Protein AF-A0A389MT32-F1 (afdb_monomer_lite)

Secondary structure (DSSP, 8-state):
---GGGS----S---EEEETTS-B--EEE-EEEEEEEEEEPTT-S---EEEEEEE-TTSPSEEEEEEEEE--TTS--EEEEE-TTS-EEEEEETT-EEEETTEEEEEE--SSPP-TT-EEEEEEEEEEPP-TT-EEEEEEESSTT-SS-SEEEE-STTT-SEEE-GGG-EEEE-B-HHHHHHS-SEEEEEEEEEEETTEEEEEEEEEEEEEPPP-----

Sequence (219 aa):
MTNILALPCNAEPADIVTFTNADWRDTFVFLVAGQAAGYPASGNTGNGTLVVSEVAAQAALGTHTIEIVETPAGAPARYVVRTPNEVPSAIGVTGATIAAGGLTLSLAQGATAFVVGDTFAIAVMPVPLDVTGIRFDLMLRRSAAAATVSLFASSAPGIDTIVNGGATGAAAMAVMRDAMEDLASGSYAYDLVASADGATFVPYFGTVEHRRGITTVVT

Structure (mmCIF, N/CA/C/O backbone):
data_AF-A0A389MT32-F1
#
_entry.id   AF-A0A389MT32-F1
#
loop_
_atom_site.group_PDB
_atom_site.id
_atom_site.type_symbol
_atom_site.label_atom_id
_atom_site.label_alt_id
_atom_site.label_comp_id
_atom_site.label_asym_id
_atom_site.label_entity_id
_atom_site.label_seq_id
_atom_site.pdbx_PDB_ins_code
_atom_site.Cartn_x
_atom_site.Cartn_y
_atom_site.Cartn_z
_atom_site.occupancy
_atom_site.B_iso_or_equiv
_atom_site.auth_seq_id
_atom_site.auth_comp_id
_atom_site.auth_asym_id
_atom_site.auth_atom_id
_atom_site.pdbx_PDB_model_num
ATOM 1 N N . MET A 1 1 ? -1.780 -17.783 -3.943 1.00 53.03 1 MET A N 1
ATOM 2 C CA . MET A 1 1 ? -1.552 -16.806 -5.024 1.00 53.03 1 MET A CA 1
ATOM 3 C C . MET A 1 1 ? -2.045 -15.477 -4.516 1.00 53.03 1 MET A C 1
ATOM 5 O O . MET A 1 1 ? -3.182 -15.414 -4.057 1.00 53.03 1 MET A O 1
ATOM 9 N N . THR A 1 2 ? -1.174 -14.477 -4.503 1.00 69.19 2 THR A N 1
ATOM 10 C CA . THR A 1 2 ? -1.544 -13.129 -4.084 1.00 69.19 2 THR A CA 1
ATOM 11 C C . THR A 1 2 ? -2.326 -12.462 -5.193 1.00 69.19 2 THR A C 1
ATOM 13 O O . THR A 1 2 ? -1.901 -12.466 -6.341 1.00 69.19 2 THR A O 1
ATOM 16 N N . ASN A 1 3 ? -3.466 -11.888 -4.828 1.00 83.12 3 ASN A N 1
ATOM 17 C CA . ASN A 1 3 ? -4.277 -11.092 -5.730 1.00 83.12 3 ASN A CA 1
ATOM 18 C C . ASN A 1 3 ? -3.573 -9.752 -5.992 1.00 83.12 3 ASN A C 1
ATOM 20 O O . ASN A 1 3 ? -3.317 -9.007 -5.046 1.00 83.12 3 ASN A O 1
ATOM 24 N N . ILE A 1 4 ? -3.303 -9.423 -7.257 1.00 88.69 4 ILE A N 1
ATOM 25 C CA . ILE A 1 4 ? -2.717 -8.130 -7.661 1.00 88.69 4 ILE A CA 1
ATOM 26 C C . ILE A 1 4 ? -3.483 -6.915 -7.113 1.00 88.69 4 ILE A C 1
ATOM 28 O O . ILE A 1 4 ? -2.888 -5.872 -6.862 1.00 88.69 4 ILE A O 1
ATOM 32 N N . LEU A 1 5 ? -4.785 -7.057 -6.848 1.00 86.19 5 LEU A N 1
ATOM 33 C CA . LEU A 1 5 ? -5.626 -6.011 -6.257 1.00 86.19 5 LEU A CA 1
ATOM 34 C C . LEU A 1 5 ? -5.288 -5.699 -4.789 1.00 86.19 5 LEU A C 1
ATOM 36 O O . LEU A 1 5 ? -5.797 -4.722 -4.244 1.00 86.19 5 LEU A O 1
ATOM 40 N N . ALA A 1 6 ? -4.458 -6.518 -4.139 1.00 88.38 6 ALA A N 1
ATOM 41 C CA . ALA A 1 6 ? -3.949 -6.254 -2.798 1.00 88.38 6 ALA A CA 1
ATOM 42 C C . ALA A 1 6 ? -2.727 -5.321 -2.796 1.00 88.38 6 ALA A C 1
ATOM 44 O O . ALA A 1 6 ? -2.339 -4.857 -1.725 1.00 88.38 6 ALA A O 1
ATOM 45 N N . LEU A 1 7 ? -2.119 -5.034 -3.957 1.00 90.00 7 LEU A N 1
ATOM 46 C CA . LEU A 1 7 ? -1.001 -4.095 -4.027 1.00 90.00 7 LEU A CA 1
ATOM 47 C C . LEU A 1 7 ? -1.448 -2.712 -3.528 1.00 90.00 7 LEU A C 1
ATOM 49 O O . LEU A 1 7 ? -2.475 -2.201 -3.989 1.00 90.00 7 LEU A O 1
ATOM 53 N N . PRO A 1 8 ? -0.694 -2.084 -2.609 1.00 85.38 8 PRO A N 1
ATOM 54 C CA . PRO A 1 8 ? -0.990 -0.724 -2.199 1.00 85.38 8 PRO A CA 1
ATOM 55 C C . PRO A 1 8 ? -0.825 0.219 -3.394 1.00 85.38 8 PRO A C 1
ATOM 57 O O . PRO A 1 8 ? 0.131 0.122 -4.166 1.00 85.38 8 PRO A O 1
ATOM 60 N N . CYS A 1 9 ? -1.770 1.144 -3.541 1.00 75.88 9 CYS A N 1
ATOM 61 C CA . CYS A 1 9 ? -1.615 2.271 -4.448 1.00 75.88 9 CYS A CA 1
ATOM 62 C C . CYS A 1 9 ? -0.803 3.345 -3.735 1.00 75.88 9 CYS A C 1
ATOM 64 O O . CYS A 1 9 ? -1.302 3.952 -2.786 1.00 75.88 9 CYS A O 1
ATOM 66 N N . ASN A 1 10 ? 0.427 3.593 -4.180 1.00 75.56 10 ASN A N 1
ATOM 67 C CA . ASN A 1 10 ? 1.148 4.768 -3.718 1.00 75.56 10 ASN A CA 1
ATOM 68 C C . ASN A 1 10 ? 0.621 5.976 -4.486 1.00 75.56 10 ASN A C 1
ATOM 70 O O . ASN A 1 10 ? 0.804 6.089 -5.693 1.00 75.56 10 ASN A O 1
ATOM 74 N N . ALA A 1 11 ? -0.081 6.861 -3.782 1.00 69.50 11 ALA A N 1
ATOM 75 C CA . ALA A 1 11 ? -0.587 8.103 -4.360 1.00 69.50 11 ALA A CA 1
ATOM 76 C C . ALA A 1 11 ? 0.519 9.160 -4.541 1.00 69.50 11 ALA A C 1
ATOM 78 O O . ALA A 1 11 ? 0.326 10.129 -5.274 1.00 69.50 11 ALA A O 1
ATOM 79 N N . GLU A 1 12 ? 1.663 8.977 -3.876 1.00 85.00 12 GLU A N 1
ATOM 80 C CA . GLU A 1 12 ? 2.794 9.899 -3.909 1.00 85.00 12 GLU A CA 1
ATOM 81 C C . GLU A 1 12 ? 3.927 9.363 -4.797 1.00 85.00 12 GLU A C 1
ATOM 83 O O . GLU A 1 12 ? 4.205 8.158 -4.774 1.00 85.00 12 GLU A O 1
ATOM 88 N N . PRO A 1 13 ? 4.594 10.240 -5.571 1.00 89.38 13 PRO A N 1
ATOM 89 C CA . PRO A 1 13 ? 5.738 9.847 -6.377 1.00 89.38 13 PRO A CA 1
ATOM 90 C C . PRO A 1 13 ? 6.923 9.457 -5.486 1.00 89.38 13 PRO A C 1
ATOM 92 O O . PRO A 1 13 ? 7.208 10.114 -4.485 1.00 89.38 13 PRO A O 1
ATOM 95 N N . ALA A 1 14 ? 7.650 8.416 -5.884 1.00 92.06 14 ALA A N 1
ATOM 96 C CA . ALA A 1 14 ? 8.879 7.995 -5.222 1.00 92.06 14 ALA A CA 1
ATOM 97 C C . ALA A 1 14 ? 10.083 8.355 -6.098 1.00 92.06 14 ALA A C 1
ATOM 99 O O . ALA A 1 14 ? 10.417 7.628 -7.030 1.00 92.06 14 ALA A O 1
ATOM 100 N N . ASP A 1 15 ? 10.733 9.483 -5.824 1.00 95.50 15 ASP A N 1
ATOM 101 C CA . ASP A 1 15 ? 11.895 9.915 -6.602 1.00 95.50 15 ASP A CA 1
ATOM 102 C C . ASP A 1 15 ? 13.170 9.165 -6.187 1.00 95.50 15 ASP A C 1
ATOM 104 O O . ASP A 1 15 ? 13.432 8.938 -5.005 1.00 95.50 15 ASP A O 1
ATOM 108 N N . ILE A 1 16 ? 13.980 8.784 -7.176 1.00 96.31 16 ILE A N 1
ATOM 109 C CA . ILE A 1 16 ? 15.158 7.923 -7.017 1.00 96.31 16 ILE A CA 1
ATOM 110 C C . ILE A 1 16 ? 16.380 8.620 -7.620 1.00 96.31 16 ILE A C 1
ATOM 112 O O . ILE A 1 16 ? 16.283 9.319 -8.628 1.00 96.31 16 ILE A O 1
ATOM 116 N N . VAL A 1 17 ? 17.560 8.405 -7.035 1.00 97.00 17 VAL A N 1
ATOM 117 C CA . VAL A 1 17 ? 18.838 8.860 -7.598 1.00 97.00 17 VAL A CA 1
ATOM 118 C C . VAL A 1 17 ? 19.701 7.651 -7.923 1.00 97.00 17 VAL A C 1
ATOM 120 O O . VAL A 1 17 ? 19.964 6.824 -7.057 1.00 97.00 17 VAL A O 1
ATOM 123 N N . THR A 1 18 ? 20.191 7.577 -9.158 1.00 96.88 18 THR A N 1
ATOM 124 C CA . THR A 1 18 ? 21.102 6.516 -9.611 1.00 96.88 18 THR A CA 1
ATOM 125 C C . THR A 1 18 ? 22.370 7.110 -10.218 1.00 96.88 18 THR A C 1
ATOM 127 O O . THR A 1 18 ? 22.449 8.319 -10.456 1.00 96.88 18 THR A O 1
ATOM 130 N N . PHE A 1 19 ? 23.383 6.276 -10.465 1.00 96.50 19 PHE A N 1
ATOM 131 C CA . PHE A 1 19 ? 24.689 6.729 -10.947 1.00 96.50 19 PHE A CA 1
ATOM 132 C C . PHE A 1 19 ? 25.219 5.862 -12.088 1.00 96.50 19 PHE A C 1
ATOM 134 O O . PHE A 1 19 ? 25.020 4.652 -12.083 1.00 96.50 19 PHE A O 1
ATOM 141 N N . THR A 1 20 ? 25.944 6.470 -13.030 1.00 95.75 20 THR A N 1
ATOM 142 C CA . THR A 1 20 ? 26.533 5.768 -14.192 1.00 95.75 20 THR A CA 1
ATOM 143 C C . THR A 1 20 ? 27.616 4.753 -13.811 1.00 95.75 20 THR A C 1
ATOM 145 O O . THR A 1 20 ? 28.000 3.929 -14.627 1.00 95.75 20 THR A O 1
ATOM 148 N N . ASN A 1 21 ? 28.189 4.842 -12.606 1.00 93.50 21 ASN A N 1
ATOM 149 C CA . ASN A 1 21 ? 29.340 4.038 -12.175 1.00 93.50 21 ASN A CA 1
ATOM 150 C C . ASN A 1 21 ? 28.987 2.960 -11.135 1.00 93.50 21 ASN A C 1
ATOM 152 O O . ASN A 1 21 ? 29.897 2.374 -10.547 1.00 93.50 21 ASN A O 1
ATOM 156 N N . ALA A 1 22 ? 27.700 2.711 -10.885 1.00 94.56 22 ALA A N 1
ATOM 157 C CA . ALA A 1 22 ? 27.232 1.747 -9.897 1.00 94.56 22 ALA A CA 1
ATOM 158 C C . ALA A 1 22 ? 26.065 0.911 -10.436 1.00 94.56 22 ALA A C 1
ATOM 160 O O . ALA A 1 22 ? 25.317 1.356 -11.304 1.00 94.56 22 ALA A O 1
ATOM 161 N N . ASP A 1 23 ? 25.898 -0.291 -9.884 1.00 96.31 23 ASP A N 1
ATOM 162 C CA . ASP A 1 23 ? 24.665 -1.059 -10.048 1.00 96.31 23 ASP A CA 1
ATOM 163 C C . ASP A 1 23 ? 23.482 -0.280 -9.457 1.00 96.31 23 ASP A C 1
ATOM 165 O O . ASP A 1 23 ? 23.608 0.364 -8.411 1.00 96.31 23 AS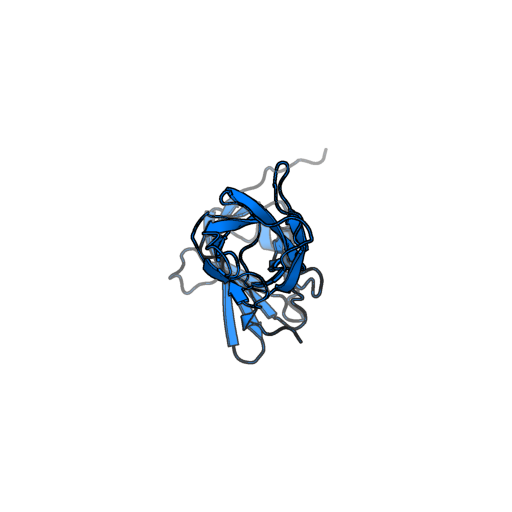P A O 1
ATOM 169 N N . TRP A 1 24 ? 22.303 -0.418 -10.058 1.00 96.88 24 TRP A N 1
ATOM 170 C CA . TRP A 1 24 ? 21.067 0.060 -9.450 1.00 96.88 24 TRP A CA 1
ATOM 171 C C . TRP A 1 24 ? 20.444 -1.044 -8.586 1.00 96.88 24 TRP A C 1
ATOM 173 O O . TRP A 1 24 ? 20.027 -2.085 -9.101 1.00 96.88 24 TRP A O 1
ATOM 183 N N . ARG A 1 25 ? 20.404 -0.813 -7.264 1.00 96.19 25 ARG A N 1
ATOM 184 C CA . ARG A 1 25 ? 19.989 -1.786 -6.231 1.00 96.19 25 ARG A CA 1
ATOM 185 C C . ARG A 1 25 ? 18.830 -1.315 -5.339 1.00 96.19 25 ARG A C 1
ATOM 187 O O . ARG A 1 25 ? 18.608 -1.897 -4.279 1.00 96.19 25 ARG A O 1
ATOM 194 N N . ASP A 1 26 ? 18.110 -0.263 -5.730 1.00 95.56 26 ASP A N 1
ATOM 195 C CA . ASP A 1 26 ? 16.947 0.200 -4.963 1.00 95.56 26 ASP A CA 1
ATOM 196 C C . ASP A 1 26 ? 15.864 -0.877 -4.882 1.00 95.56 26 ASP A C 1
ATOM 198 O O . ASP A 1 26 ? 15.793 -1.783 -5.711 1.00 95.56 26 ASP A O 1
ATOM 202 N N . THR A 1 27 ? 15.016 -0.792 -3.862 1.00 95.75 27 THR A N 1
ATOM 203 C CA . THR A 1 27 ? 13.955 -1.771 -3.622 1.00 95.75 27 THR A CA 1
ATOM 204 C C . THR A 1 27 ? 12.626 -1.074 -3.399 1.00 95.75 27 THR A C 1
ATOM 206 O O . THR A 1 27 ? 12.506 -0.210 -2.534 1.00 95.75 27 THR A O 1
ATOM 209 N N . PHE A 1 28 ? 11.613 -1.503 -4.146 1.00 95.38 28 PHE A N 1
ATOM 210 C CA . PHE A 1 28 ? 10.221 -1.140 -3.913 1.00 95.38 28 PHE A CA 1
ATOM 211 C C . PHE A 1 28 ? 9.606 -2.146 -2.940 1.00 95.38 28 PHE A C 1
ATOM 213 O O . PHE A 1 28 ? 9.690 -3.353 -3.177 1.00 95.38 28 PHE A O 1
ATOM 220 N N . VAL A 1 29 ? 9.016 -1.667 -1.842 1.00 94.62 29 VAL A N 1
ATOM 221 C CA . VAL A 1 29 ? 8.504 -2.519 -0.758 1.00 94.62 29 VAL A CA 1
ATOM 222 C C . VAL A 1 29 ? 6.988 -2.403 -0.659 1.00 94.62 29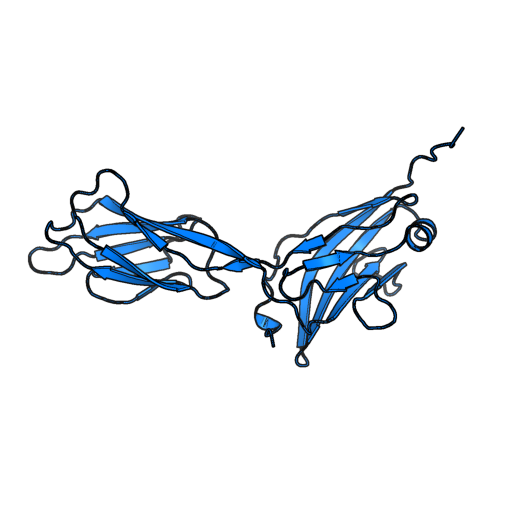 VAL A C 1
ATOM 224 O O . VAL A 1 29 ? 6.447 -1.335 -0.396 1.00 94.62 29 VAL A O 1
ATOM 227 N N . PHE A 1 30 ? 6.300 -3.527 -0.795 1.00 94.31 30 PHE A N 1
ATOM 228 C CA . PHE A 1 30 ? 4.853 -3.639 -0.703 1.00 94.31 30 PHE A CA 1
ATOM 229 C C . PHE A 1 30 ? 4.469 -4.115 0.693 1.00 94.31 30 PHE A C 1
ATOM 231 O O . PHE A 1 30 ? 4.735 -5.256 1.079 1.00 94.31 30 PHE A O 1
ATOM 238 N N . LEU A 1 31 ? 3.838 -3.224 1.451 1.00 93.44 31 LEU A N 1
ATOM 239 C CA . LEU A 1 31 ? 3.377 -3.485 2.808 1.00 93.44 31 LEU A CA 1
ATOM 240 C C . LEU A 1 31 ? 1.853 -3.426 2.854 1.00 93.44 31 LEU A C 1
ATOM 242 O O . LEU A 1 31 ? 1.235 -2.596 2.189 1.00 93.44 31 LEU A O 1
ATOM 246 N N . VAL A 1 32 ? 1.266 -4.288 3.674 1.00 93.88 32 VAL A N 1
ATOM 247 C CA . VAL A 1 32 ? -0.163 -4.292 4.007 1.00 93.88 32 VAL A CA 1
ATOM 248 C C . VAL A 1 32 ? -0.338 -4.331 5.518 1.00 93.88 32 VAL A C 1
ATOM 250 O O . VAL A 1 32 ? 0.616 -4.570 6.264 1.00 93.88 32 VAL A O 1
ATOM 253 N N . ALA A 1 33 ? -1.555 -4.085 5.986 1.00 94.94 33 ALA A N 1
ATOM 254 C CA . ALA A 1 33 ? -1.887 -4.228 7.391 1.00 94.94 33 ALA A CA 1
ATOM 255 C C . ALA A 1 33 ? -1.704 -5.679 7.854 1.00 94.94 33 ALA A C 1
ATOM 257 O O . ALA A 1 33 ? -2.260 -6.616 7.278 1.00 94.94 33 ALA A O 1
ATOM 258 N N . GLY A 1 34 ? -0.904 -5.848 8.903 1.00 93.81 34 GLY A N 1
ATOM 259 C CA . GLY A 1 34 ? -0.720 -7.109 9.600 1.00 93.81 34 GLY A CA 1
ATOM 260 C C . GLY A 1 34 ? -1.719 -7.306 10.731 1.00 93.81 34 GLY A C 1
ATOM 261 O O . GLY A 1 34 ? -2.734 -6.620 10.841 1.00 93.81 34 GLY A O 1
ATOM 262 N N . GLN A 1 35 ? -1.406 -8.250 11.615 1.00 91.62 35 GLN A N 1
ATOM 263 C CA . GLN A 1 35 ? -2.181 -8.433 12.837 1.00 91.62 35 GLN A CA 1
ATOM 264 C C . GLN A 1 35 ? -2.124 -7.182 13.718 1.00 91.62 35 GLN A C 1
ATOM 266 O O . GLN A 1 35 ? -1.120 -6.469 13.760 1.00 91.62 35 GLN A O 1
ATOM 271 N N . ALA A 1 36 ? -3.207 -6.953 14.454 1.00 95.06 36 ALA A N 1
ATOM 272 C CA . ALA A 1 36 ? -3.326 -5.855 15.394 1.00 95.06 36 ALA A CA 1
ATOM 273 C C . ALA A 1 36 ? -3.878 -6.357 16.725 1.00 95.06 36 ALA A C 1
ATOM 275 O O . ALA A 1 36 ? -4.673 -7.297 16.775 1.00 95.06 36 ALA A O 1
ATOM 276 N N . ALA A 1 37 ? -3.465 -5.702 17.803 1.00 90.81 37 ALA A N 1
ATOM 277 C CA . ALA A 1 37 ? -3.967 -5.955 19.143 1.00 90.81 37 ALA A CA 1
ATOM 278 C C . ALA A 1 37 ? -4.406 -4.640 19.789 1.00 90.81 37 ALA A C 1
ATOM 280 O O . ALA A 1 37 ? -3.825 -3.580 19.539 1.00 90.81 37 ALA A O 1
ATOM 281 N N . GLY A 1 38 ? -5.461 -4.731 20.596 1.00 93.00 38 GLY A N 1
ATOM 282 C CA . GLY A 1 38 ? -5.997 -3.619 21.365 1.00 93.00 38 GLY A CA 1
ATOM 283 C C . GLY A 1 38 ? -5.363 -3.533 22.751 1.00 93.00 38 GLY A C 1
ATOM 284 O O . GLY A 1 38 ? -5.206 -4.552 23.422 1.00 93.00 38 GLY A O 1
ATOM 285 N N . TYR A 1 39 ? -5.058 -2.320 23.202 1.00 94.44 39 TYR A N 1
ATOM 286 C CA . TYR A 1 39 ? -4.489 -2.045 24.519 1.00 94.44 39 TYR A CA 1
ATOM 287 C C . TYR A 1 39 ? -5.265 -0.911 25.198 1.00 94.44 39 TYR A C 1
ATOM 289 O O . TYR A 1 39 ? -5.504 0.117 24.561 1.00 94.44 39 TYR A O 1
ATOM 297 N N . PRO A 1 40 ? -5.670 -1.056 26.471 1.00 96.00 40 PRO A N 1
ATOM 298 C CA . PRO A 1 40 ? -6.252 0.053 27.217 1.00 96.00 40 PRO A CA 1
ATOM 299 C C . PRO A 1 40 ? -5.193 1.128 27.478 1.00 96.00 40 PRO A C 1
ATOM 301 O O . PRO A 1 40 ? -4.037 0.814 27.774 1.00 96.00 40 PRO A O 1
ATOM 304 N N . ALA A 1 41 ? -5.589 2.395 27.396 1.00 93.56 41 ALA A N 1
ATOM 305 C CA . ALA A 1 41 ? -4.734 3.493 27.815 1.00 93.56 41 ALA A CA 1
ATOM 306 C C . ALA A 1 41 ? -4.553 3.506 29.342 1.00 93.56 41 ALA A C 1
ATOM 308 O O . ALA A 1 41 ? -5.373 2.991 30.109 1.00 93.56 41 ALA A O 1
ATOM 309 N N . SER A 1 42 ? -3.465 4.127 29.800 1.00 91.88 42 SER A N 1
ATOM 310 C CA . SER A 1 42 ? -3.262 4.378 31.225 1.00 91.88 42 SER A CA 1
ATOM 311 C C . SER A 1 42 ? -4.308 5.362 31.748 1.00 91.88 42 SER A C 1
ATOM 313 O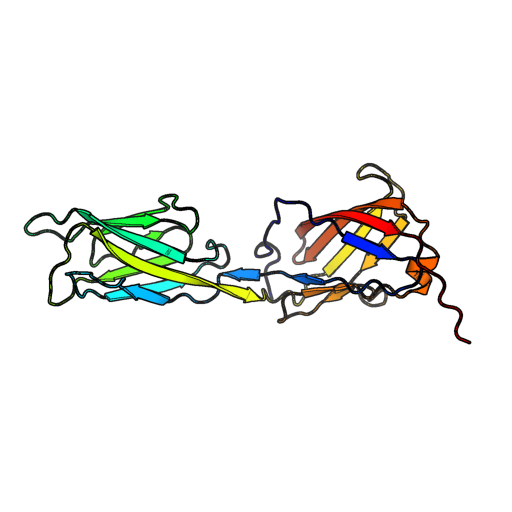 O . SER A 1 42 ? -4.519 6.406 31.137 1.00 91.88 42 SER A O 1
ATOM 315 N N . GLY A 1 43 ? -4.884 5.079 32.916 1.00 92.69 43 GLY A N 1
ATOM 316 C CA . GLY A 1 43 ? -5.813 5.994 33.585 1.00 92.69 43 GLY A CA 1
ATOM 317 C C . GLY A 1 43 ? -7.290 5.760 33.271 1.00 92.69 43 GLY A C 1
ATOM 318 O O . GLY A 1 43 ? -8.120 6.485 33.812 1.00 92.69 43 GLY A O 1
ATOM 319 N N . ASN A 1 44 ? -7.625 4.740 32.474 1.00 97.19 44 ASN A N 1
ATOM 320 C CA . ASN A 1 44 ? -9.016 4.326 32.309 1.00 97.19 44 ASN A CA 1
ATOM 321 C C . ASN A 1 44 ? -9.636 3.922 33.654 1.00 97.19 44 ASN A C 1
ATOM 323 O O . ASN A 1 44 ? -9.008 3.233 34.463 1.00 97.19 44 ASN A O 1
ATOM 327 N N . THR A 1 45 ? -10.895 4.305 33.859 1.00 97.56 45 THR A N 1
ATOM 328 C CA . THR A 1 45 ? -11.704 3.848 34.995 1.00 97.56 45 THR A CA 1
ATOM 329 C C . THR A 1 45 ? -12.287 2.466 34.714 1.00 97.56 45 THR A C 1
ATOM 331 O O . THR A 1 45 ? -12.201 1.570 35.557 1.00 97.56 45 THR A O 1
ATOM 334 N N . GLY A 1 46 ? -12.867 2.271 33.527 1.00 96.19 46 GLY A N 1
ATOM 335 C CA . GLY A 1 46 ? -13.398 0.982 33.110 1.00 96.19 46 GLY A CA 1
ATOM 336 C C . GLY A 1 46 ? -12.295 -0.018 32.774 1.00 96.19 46 GLY A C 1
ATOM 337 O O . GLY A 1 46 ? -11.253 0.324 32.218 1.00 96.19 46 GLY A O 1
ATOM 338 N N . ASN A 1 47 ? -12.545 -1.291 33.074 1.00 94.88 47 ASN A N 1
ATOM 339 C CA . ASN A 1 47 ? -11.593 -2.387 32.860 1.00 94.88 47 ASN A CA 1
ATOM 340 C C . ASN A 1 47 ? -12.084 -3.393 31.811 1.00 94.88 47 ASN A C 1
ATOM 342 O O . ASN A 1 47 ? -11.852 -4.597 31.927 1.00 94.88 47 ASN A O 1
ATOM 346 N N . GLY A 1 48 ? -12.819 -2.906 30.812 1.00 95.88 48 GLY A N 1
ATOM 347 C CA . GLY A 1 48 ? -13.306 -3.758 29.740 1.00 95.88 48 GLY A CA 1
ATOM 348 C C . GLY A 1 48 ? -12.209 -4.245 28.796 1.00 95.88 48 GLY A C 1
ATOM 349 O O . GLY A 1 48 ? -11.043 -3.862 28.887 1.00 95.88 48 GLY A O 1
ATOM 350 N N . THR A 1 49 ? -12.596 -5.140 27.895 1.00 96.00 49 THR A N 1
ATOM 351 C CA . THR A 1 49 ? -11.676 -5.870 27.020 1.00 96.00 49 THR A CA 1
ATOM 352 C C . THR A 1 49 ? -11.958 -5.536 25.568 1.00 96.00 49 THR A C 1
ATOM 354 O O . THR A 1 49 ? -13.081 -5.697 25.090 1.00 96.00 49 THR A O 1
ATOM 357 N N . LEU A 1 50 ? -10.918 -5.096 24.865 1.00 97.56 50 LEU A N 1
ATOM 358 C CA . LEU A 1 50 ? -10.940 -4.869 23.429 1.00 97.56 50 LEU A CA 1
ATOM 359 C C . LEU A 1 50 ? -10.405 -6.106 22.708 1.00 97.56 50 LEU A C 1
ATOM 361 O O . LEU A 1 50 ? -9.314 -6.583 23.014 1.00 97.56 50 LEU A O 1
ATOM 365 N N . VAL A 1 51 ? -11.160 -6.597 21.731 1.00 96.81 51 VAL A N 1
ATOM 366 C CA . VAL A 1 51 ? -10.757 -7.700 20.856 1.00 96.81 51 VAL A CA 1
ATOM 367 C C . VAL A 1 51 ? -10.795 -7.212 19.419 1.00 96.81 51 VAL A C 1
ATOM 369 O O . VAL A 1 51 ? -11.814 -6.687 18.974 1.00 96.81 51 VAL A O 1
ATOM 372 N N . VAL A 1 52 ? -9.697 -7.409 18.694 1.00 97.62 52 VAL A N 1
ATOM 373 C CA . VAL A 1 52 ? -9.629 -7.233 17.241 1.00 97.62 52 VAL A CA 1
ATOM 374 C C . VAL A 1 52 ? -9.689 -8.626 16.632 1.00 97.62 52 VAL A C 1
ATOM 376 O O . VAL A 1 52 ? -8.783 -9.430 16.840 1.00 97.62 52 VAL A O 1
ATOM 379 N N . SER A 1 53 ? -10.787 -8.944 15.954 1.00 95.88 53 SER A N 1
ATOM 380 C CA . SER A 1 53 ? -11.016 -10.273 15.381 1.00 95.88 53 SER A CA 1
ATOM 381 C C . SER A 1 53 ? -10.530 -10.387 13.940 1.00 95.88 53 SER A C 1
ATOM 383 O O . SER A 1 53 ? -10.250 -11.489 13.482 1.00 95.88 53 SER A O 1
ATOM 385 N N . GLU A 1 54 ? -10.439 -9.268 13.220 1.00 96.12 54 GLU A N 1
ATOM 386 C CA . GLU A 1 54 ? -9.965 -9.237 11.837 1.00 96.12 54 GLU A CA 1
ATOM 387 C C . GLU A 1 54 ? -9.302 -7.895 11.519 1.00 96.12 54 GLU A C 1
ATOM 389 O O . GLU A 1 54 ? -9.732 -6.845 12.005 1.00 96.12 54 GLU A O 1
ATOM 394 N N . VAL A 1 55 ? -8.276 -7.940 10.671 1.00 96.62 55 VAL A N 1
ATOM 395 C CA . VAL A 1 55 ? -7.643 -6.766 10.070 1.00 96.62 55 VAL A CA 1
ATOM 396 C C . VAL A 1 55 ? -7.617 -6.989 8.563 1.00 96.62 55 VAL A C 1
ATOM 398 O O . VAL A 1 55 ? -6.968 -7.915 8.079 1.00 96.62 55 VAL A O 1
ATOM 401 N N . ALA A 1 56 ? -8.346 -6.163 7.818 1.00 93.69 56 ALA A N 1
ATOM 402 C CA . ALA A 1 56 ? -8.281 -6.165 6.365 1.00 93.69 56 ALA A CA 1
ATOM 403 C C . ALA A 1 56 ? -6.907 -5.657 5.912 1.00 93.69 56 ALA A C 1
ATOM 405 O O . ALA A 1 56 ? -6.389 -4.702 6.485 1.00 93.69 56 ALA A O 1
ATOM 406 N N . ALA A 1 57 ? -6.355 -6.225 4.836 1.00 90.31 57 ALA A N 1
ATOM 407 C CA . ALA A 1 57 ? -5.033 -5.855 4.314 1.00 90.31 57 ALA A CA 1
ATOM 408 C C . ALA A 1 57 ? -4.873 -4.343 4.038 1.00 90.31 57 ALA A C 1
ATOM 410 O O . ALA A 1 57 ? -3.783 -3.803 4.195 1.00 90.31 57 ALA A O 1
ATOM 411 N N . GLN A 1 58 ? -5.973 -3.658 3.699 1.00 89.56 58 GLN A N 1
ATOM 412 C CA . GLN A 1 58 ? -5.989 -2.223 3.390 1.00 89.56 58 GLN A CA 1
ATOM 413 C C . GLN A 1 58 ? -6.320 -1.332 4.597 1.00 89.56 58 GLN A C 1
ATOM 415 O O . GLN A 1 58 ? -6.581 -0.140 4.424 1.00 89.56 58 GLN A O 1
ATOM 420 N N . ALA A 1 59 ? -6.365 -1.886 5.813 1.00 93.62 59 ALA A N 1
ATOM 421 C CA . ALA A 1 59 ? -6.528 -1.080 7.016 1.00 93.62 59 ALA A CA 1
ATOM 422 C C . ALA A 1 59 ? -5.370 -0.076 7.137 1.00 93.62 59 ALA A C 1
ATOM 424 O O . ALA A 1 59 ? -4.220 -0.382 6.819 1.00 93.62 59 ALA A O 1
ATOM 425 N N . ALA A 1 60 ? -5.670 1.138 7.603 1.00 93.50 60 ALA A N 1
ATOM 426 C CA . ALA A 1 60 ? -4.644 2.160 7.773 1.00 93.50 60 ALA A CA 1
ATOM 427 C C . ALA A 1 60 ? -3.581 1.689 8.781 1.00 93.50 60 ALA A C 1
ATOM 429 O O . ALA A 1 60 ? -3.918 1.226 9.872 1.00 93.50 60 ALA A O 1
ATOM 430 N N . LEU A 1 61 ? -2.306 1.818 8.418 1.00 93.88 61 LEU A N 1
ATOM 431 C CA . LEU A 1 61 ? -1.182 1.477 9.288 1.00 93.88 61 LEU A CA 1
ATOM 432 C C . LEU A 1 61 ? -1.009 2.521 10.394 1.00 93.88 61 LEU A C 1
ATOM 434 O O . LEU A 1 61 ? -1.226 3.710 10.165 1.00 93.88 61 LEU A O 1
ATOM 438 N N . GLY A 1 62 ? -0.558 2.085 11.569 1.00 95.00 62 GLY A N 1
ATOM 439 C CA . GLY A 1 62 ? -0.355 2.943 12.734 1.00 95.00 62 GLY A CA 1
ATOM 440 C C . GLY A 1 62 ? -1.385 2.708 13.838 1.00 95.00 62 GLY A C 1
ATOM 441 O O . GLY A 1 62 ? -2.015 1.651 13.915 1.00 95.00 62 GLY A O 1
ATOM 442 N N . THR A 1 63 ? -1.519 3.684 14.734 1.00 96.31 63 THR A N 1
ATOM 443 C CA . THR A 1 63 ? -2.357 3.560 15.933 1.00 96.31 63 THR A CA 1
ATOM 444 C C . THR A 1 63 ? -3.758 4.092 15.677 1.00 96.31 63 THR A C 1
ATOM 446 O O . THR A 1 63 ? -3.938 5.289 15.508 1.00 96.31 63 THR A O 1
ATOM 449 N N . HIS A 1 64 ? -4.759 3.219 15.700 1.00 97.69 64 HIS A N 1
ATOM 450 C CA . HIS A 1 64 ? -6.163 3.624 15.764 1.00 97.69 64 HIS A CA 1
ATOM 451 C C . HIS A 1 64 ? -6.549 3.857 17.221 1.00 97.69 64 HIS A C 1
ATOM 453 O O . HIS A 1 64 ? -6.059 3.156 18.112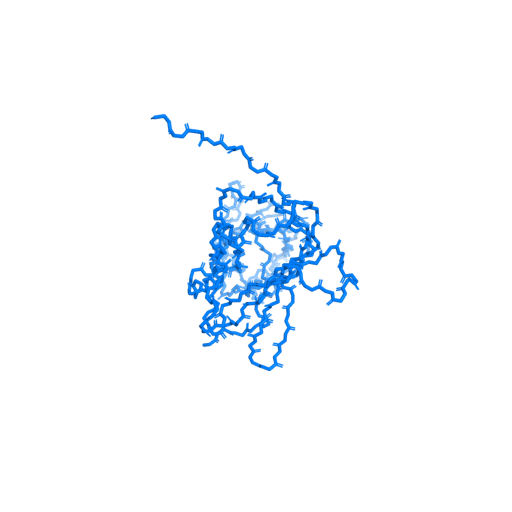 1.00 97.69 64 HIS A O 1
ATOM 459 N N . THR A 1 65 ? -7.443 4.806 17.470 1.00 97.62 65 THR A N 1
ATOM 460 C CA . THR A 1 65 ? -7.913 5.122 18.822 1.00 97.62 65 THR A CA 1
ATOM 461 C C . THR A 1 65 ? -9.388 4.785 18.966 1.00 97.62 65 THR A C 1
ATOM 463 O O . THR A 1 65 ? -10.179 4.909 18.031 1.00 97.62 65 THR A O 1
ATOM 466 N N . ILE A 1 66 ? -9.764 4.311 20.148 1.00 98.12 66 ILE A N 1
ATOM 467 C CA . ILE A 1 66 ? -11.153 4.151 20.561 1.00 98.12 66 ILE A CA 1
ATOM 468 C C . ILE A 1 66 ? -11.355 5.006 21.797 1.00 98.12 66 ILE A C 1
ATOM 470 O O . ILE A 1 66 ? -10.583 4.895 22.743 1.00 98.12 66 ILE A O 1
ATOM 474 N N . GLU A 1 67 ? -12.402 5.816 21.802 1.00 98.25 67 GLU A N 1
ATOM 475 C CA . GLU A 1 67 ? -12.759 6.676 22.927 1.00 98.25 67 GLU A CA 1
ATOM 476 C C . GLU A 1 67 ? -14.211 6.428 23.320 1.00 98.25 67 GLU A C 1
ATOM 478 O O . GLU A 1 67 ? -15.104 6.468 22.468 1.00 98.25 67 GLU A O 1
ATOM 483 N N . ILE A 1 68 ? -14.456 6.182 24.607 1.00 98.62 68 ILE A N 1
ATOM 484 C CA . ILE A 1 68 ? -15.810 6.167 25.158 1.00 98.62 68 ILE A CA 1
ATOM 485 C C . ILE A 1 68 ? -16.339 7.601 25.177 1.00 98.62 68 ILE A C 1
ATOM 487 O O . ILE A 1 68 ? -15.808 8.456 25.882 1.00 98.62 68 ILE A O 1
ATOM 491 N N . VAL A 1 69 ? -17.417 7.853 24.436 1.00 98.38 69 VAL A N 1
ATOM 492 C CA . VAL A 1 69 ? -18.002 9.196 24.286 1.00 98.38 69 VAL A CA 1
ATOM 493 C C . VAL A 1 69 ? -19.328 9.357 25.024 1.00 98.38 69 VAL A C 1
ATOM 495 O O . VAL A 1 69 ? -19.695 10.471 25.383 1.00 98.38 69 VAL A O 1
ATOM 498 N N . GLU A 1 70 ? -20.046 8.261 25.287 1.00 97.94 70 GLU A N 1
ATOM 499 C CA . GLU A 1 70 ? -21.324 8.286 26.007 1.00 97.94 70 GLU A CA 1
ATOM 500 C C . GLU A 1 70 ? -21.483 7.045 26.896 1.00 97.94 70 GLU A C 1
ATOM 502 O O . GLU A 1 70 ? -21.209 5.923 26.470 1.00 97.94 70 GLU A O 1
ATOM 507 N N . THR A 1 71 ? -22.002 7.226 28.113 1.00 97.25 71 THR A N 1
ATOM 508 C CA . THR A 1 71 ? -22.300 6.135 29.062 1.00 97.25 71 THR A CA 1
ATOM 509 C C . THR A 1 71 ? -23.710 6.296 29.648 1.00 97.25 71 THR A C 1
ATOM 511 O O . THR A 1 71 ? -23.861 6.776 30.776 1.00 97.25 71 THR A O 1
ATOM 514 N N . PRO A 1 72 ? -24.774 5.967 28.892 1.00 93.25 72 PRO A N 1
ATOM 515 C CA . PRO A 1 72 ? -26.143 6.156 29.361 1.00 93.25 72 PRO A CA 1
ATOM 516 C C . PRO A 1 72 ? -26.491 5.185 30.497 1.00 93.25 72 PRO A C 1
ATOM 518 O O . PRO A 1 72 ? -26.086 4.022 30.491 1.00 93.25 72 PRO A O 1
ATOM 521 N N . ALA A 1 73 ? -27.290 5.637 31.465 1.00 92.00 73 ALA A N 1
ATOM 522 C CA . ALA A 1 73 ? -27.724 4.787 32.570 1.00 92.00 73 ALA A CA 1
ATOM 523 C C . ALA A 1 73 ? -28.561 3.598 32.062 1.00 92.00 73 ALA A C 1
ATOM 525 O O . ALA A 1 73 ? -29.571 3.783 31.386 1.00 92.00 73 ALA A O 1
ATOM 526 N N . GLY A 1 74 ? -28.147 2.377 32.410 1.00 90.56 74 GLY A N 1
ATOM 527 C CA . GLY A 1 74 ? -28.857 1.147 32.041 1.00 90.56 74 GLY A CA 1
ATOM 528 C C . GLY A 1 74 ? -28.686 0.702 30.584 1.00 90.56 74 GLY A C 1
ATOM 529 O O . GLY A 1 74 ? -29.385 -0.217 30.164 1.00 90.56 74 GLY A O 1
ATOM 530 N N . ALA A 1 75 ? -27.775 1.313 29.820 1.00 93.94 75 ALA A N 1
ATOM 531 C CA . ALA A 1 75 ? -27.480 0.929 28.440 1.00 93.94 75 ALA A CA 1
ATOM 532 C C . ALA A 1 75 ? -25.968 0.720 28.218 1.00 93.94 75 ALA A C 1
ATOM 534 O O . ALA A 1 75 ? -25.160 1.224 29.001 1.00 93.94 75 ALA A O 1
ATOM 535 N N . PRO A 1 76 ? -25.566 -0.003 27.154 1.00 96.50 76 PRO A N 1
ATOM 536 C CA . PRO A 1 76 ? -24.161 -0.118 26.775 1.00 96.50 76 PRO A CA 1
ATOM 537 C C . PRO A 1 76 ? -23.520 1.247 26.494 1.00 96.50 76 PRO A C 1
ATOM 539 O O . PRO A 1 76 ? -24.155 2.142 25.928 1.00 96.50 76 PRO A O 1
ATOM 542 N N . ALA A 1 77 ? -22.244 1.390 26.853 1.00 97.75 77 ALA A N 1
ATOM 543 C CA . ALA A 1 77 ? -21.461 2.578 26.535 1.00 97.75 77 ALA A CA 1
ATOM 544 C C . ALA A 1 77 ? -21.259 2.695 25.017 1.00 97.75 77 ALA A C 1
ATOM 546 O O . ALA A 1 77 ? -21.137 1.687 24.316 1.00 97.75 77 ALA A O 1
ATOM 547 N N . ARG A 1 78 ? -21.202 3.923 24.504 1.00 98.19 78 ARG A N 1
ATOM 548 C CA . ARG A 1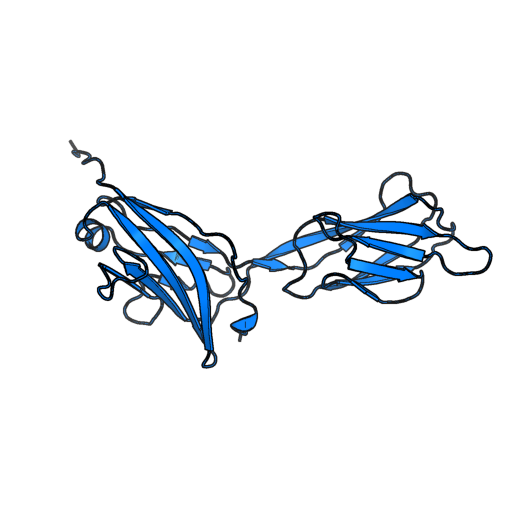 78 ? -20.937 4.210 23.091 1.00 98.19 78 ARG A CA 1
ATOM 549 C C . ARG A 1 78 ? -19.534 4.760 22.936 1.00 98.19 78 ARG A C 1
ATOM 551 O O . ARG A 1 78 ? -19.052 5.509 23.787 1.00 98.19 78 ARG A O 1
ATOM 558 N N . TYR A 1 79 ? -18.904 4.410 21.828 1.00 98.50 79 TYR A N 1
ATOM 559 C CA . TYR A 1 79 ? -17.531 4.793 21.551 1.00 98.50 79 TYR A CA 1
ATOM 560 C C . TYR A 1 79 ? -17.334 5.194 20.098 1.00 98.50 79 TYR A C 1
ATOM 562 O O . TYR A 1 79 ? -18.066 4.752 19.212 1.00 98.50 79 TYR A O 1
ATOM 570 N N . VAL A 1 80 ? -16.325 6.022 19.854 1.00 98.38 80 VAL A N 1
ATOM 571 C CA . VAL A 1 80 ? -15.870 6.391 18.512 1.00 98.38 80 VAL A CA 1
ATOM 572 C C . VAL A 1 80 ? -14.571 5.656 18.231 1.00 98.38 80 VAL A C 1
ATOM 574 O O . VAL A 1 80 ? -13.699 5.616 19.093 1.00 98.38 80 VAL A O 1
ATOM 577 N N . VAL A 1 81 ? -14.441 5.094 17.030 1.00 98.19 81 VAL A N 1
ATOM 578 C CA . VAL A 1 81 ? -13.168 4.584 16.506 1.00 98.19 81 VAL A CA 1
ATOM 579 C C . VAL A 1 81 ? -12.591 5.630 15.562 1.00 98.19 81 VAL A C 1
ATOM 581 O O . VAL A 1 81 ? -13.309 6.134 14.694 1.00 98.19 81 VAL A O 1
ATOM 584 N N . ARG A 1 82 ? -11.309 5.956 15.705 1.00 98.12 82 ARG A N 1
ATOM 585 C CA . ARG A 1 82 ? -10.584 6.884 14.834 1.00 98.12 82 ARG A CA 1
ATOM 586 C C . ARG A 1 82 ? -9.402 6.190 14.185 1.00 98.12 82 ARG A C 1
ATOM 588 O O . ARG A 1 82 ? -8.741 5.351 14.790 1.00 98.12 82 ARG A O 1
ATOM 595 N N . THR A 1 83 ? -9.156 6.568 12.939 1.00 96.50 83 THR A N 1
ATOM 596 C CA . THR A 1 83 ? -7.961 6.171 12.190 1.00 96.50 83 THR A CA 1
ATOM 597 C C . THR A 1 83 ? -6.703 6.830 12.772 1.00 96.50 83 THR A C 1
ATOM 599 O O . THR A 1 83 ? -6.827 7.788 13.535 1.00 96.50 83 THR A O 1
ATOM 602 N N . PRO A 1 84 ? -5.494 6.406 12.361 1.00 96.19 84 PRO A N 1
ATOM 603 C CA . PRO A 1 84 ? -4.236 7.018 12.802 1.00 96.19 84 PRO A CA 1
ATOM 604 C C . PRO A 1 84 ? -4.087 8.508 12.470 1.00 96.19 84 PRO A C 1
ATOM 606 O O . PRO A 1 84 ? -3.277 9.195 13.080 1.00 96.19 84 PRO A O 1
ATOM 609 N N . ASN A 1 85 ? -4.897 9.024 11.541 1.00 93.88 85 ASN A N 1
ATOM 610 C CA . ASN A 1 85 ? -4.962 10.448 11.204 1.00 93.88 85 ASN A CA 1
ATOM 611 C C . ASN A 1 85 ? -6.075 11.183 11.981 1.00 93.88 85 ASN A C 1
ATOM 613 O O . ASN A 1 85 ? -6.538 12.235 11.546 1.00 93.88 85 ASN A O 1
ATOM 617 N N . GLU A 1 86 ? -6.568 10.599 13.079 1.00 94.00 86 GLU A N 1
ATOM 618 C CA . GLU A 1 86 ? -7.635 11.109 13.960 1.00 94.00 86 GLU A CA 1
ATOM 619 C C . GLU A 1 86 ? -9.023 11.282 13.310 1.00 94.00 86 GLU A C 1
ATOM 621 O O . GLU A 1 86 ? -9.983 11.761 13.930 1.00 94.00 86 GLU A O 1
ATOM 626 N N . VAL A 1 87 ? -9.184 10.813 12.070 1.00 95.50 87 VAL A N 1
ATOM 627 C CA . VAL A 1 87 ? -10.471 10.820 11.364 1.00 95.50 87 VAL A CA 1
ATOM 628 C C . VAL A 1 87 ? -11.377 9.722 11.939 1.00 95.50 87 VAL A C 1
ATOM 630 O O . VAL A 1 87 ? -10.953 8.561 11.945 1.00 95.50 87 VAL A O 1
ATOM 633 N N . PRO A 1 88 ? -12.611 10.035 12.392 1.00 95.56 88 PRO A N 1
ATOM 634 C CA . PRO A 1 88 ? -13.562 9.020 12.837 1.00 95.56 88 PRO A CA 1
ATOM 635 C C . PRO A 1 88 ? -13.890 8.032 11.712 1.00 95.56 88 PRO A C 1
ATOM 637 O O . PRO A 1 88 ? -14.267 8.443 10.616 1.00 95.56 88 PRO A O 1
ATOM 640 N N . SER A 1 89 ? -13.780 6.735 11.992 1.00 95.94 89 SER A N 1
ATOM 641 C CA . SER A 1 89 ? -14.099 5.658 11.049 1.00 95.94 89 SER A CA 1
ATOM 642 C C . SER A 1 89 ? -15.428 4.967 11.355 1.00 95.94 89 SER A C 1
ATOM 644 O O . SER A 1 89 ? -16.084 4.494 10.429 1.00 95.94 89 SER A O 1
ATOM 646 N N . ALA A 1 90 ? -15.844 4.913 12.626 1.00 97.12 90 ALA A N 1
ATOM 647 C CA . ALA A 1 90 ? -17.122 4.336 13.042 1.00 97.12 90 ALA A CA 1
ATOM 648 C C . ALA A 1 90 ? -17.551 4.802 14.444 1.00 97.12 90 ALA A C 1
ATOM 650 O O . ALA A 1 90 ? -16.743 5.293 15.234 1.00 97.12 90 ALA A O 1
ATOM 651 N N . ILE A 1 91 ? -18.826 4.566 14.765 1.00 97.44 91 ILE A N 1
ATOM 652 C CA . ILE A 1 91 ? -19.376 4.637 16.124 1.00 97.44 91 ILE A CA 1
ATOM 653 C C . ILE A 1 91 ? -19.826 3.230 16.515 1.00 97.44 91 ILE A C 1
ATOM 655 O O . ILE A 1 91 ? -20.532 2.573 15.750 1.00 97.44 91 ILE A O 1
ATOM 659 N N . GLY A 1 92 ? -19.425 2.775 17.698 1.00 97.44 92 GLY A N 1
ATOM 660 C CA . GLY A 1 92 ? -19.788 1.475 18.247 1.00 97.44 92 GLY A CA 1
ATOM 661 C C . GLY A 1 92 ? -20.513 1.565 19.582 1.00 97.44 92 GLY A C 1
ATOM 662 O O . GLY A 1 92 ? -20.630 2.631 20.190 1.00 97.44 92 GLY A O 1
ATOM 663 N N . VAL A 1 93 ? -20.999 0.412 20.033 1.00 97.88 93 VAL A N 1
ATOM 664 C CA . VAL A 1 93 ? -21.596 0.213 21.357 1.00 97.88 93 VAL A CA 1
ATOM 665 C C . VAL A 1 93 ? -20.960 -1.003 22.013 1.00 97.88 93 VAL A C 1
ATOM 667 O O . VAL A 1 93 ? -20.643 -1.980 21.330 1.00 97.88 93 VAL A O 1
ATOM 670 N N . THR A 1 94 ? -20.728 -0.949 23.322 1.00 97.94 94 THR A N 1
ATOM 671 C CA . THR A 1 94 ? -20.064 -2.052 24.019 1.00 97.94 94 THR A CA 1
ATOM 672 C C . THR A 1 94 ? -20.892 -3.337 23.947 1.00 97.94 94 THR A C 1
ATOM 674 O O . THR A 1 94 ? -22.122 -3.316 23.954 1.00 97.94 94 THR A O 1
ATOM 677 N N . GLY A 1 95 ? -20.209 -4.476 23.832 1.00 96.88 95 GLY A N 1
ATOM 678 C CA . GLY A 1 95 ? -20.826 -5.792 23.648 1.00 96.88 95 GLY A CA 1
ATOM 679 C C . GLY A 1 95 ? -21.235 -6.127 22.208 1.00 96.88 95 GLY A C 1
ATOM 680 O O . GLY A 1 95 ? -21.668 -7.252 21.969 1.00 96.88 95 GLY A O 1
ATOM 681 N N . ALA A 1 96 ? -21.074 -5.208 21.250 1.00 97.75 96 ALA A N 1
ATOM 682 C CA . ALA A 1 96 ? -21.295 -5.470 19.829 1.00 97.75 96 ALA A CA 1
ATOM 683 C C . ALA A 1 96 ? -19.973 -5.563 19.051 1.00 97.75 96 ALA A C 1
ATOM 685 O O . ALA A 1 96 ? -19.002 -4.864 19.351 1.00 97.75 96 ALA A O 1
ATOM 686 N N . THR A 1 97 ? -19.961 -6.404 18.016 1.00 98.12 97 THR A N 1
ATOM 687 C CA . THR A 1 97 ? -18.896 -6.419 17.006 1.00 98.12 97 THR A CA 1
ATOM 688 C C . THR A 1 97 ? -19.213 -5.397 15.923 1.00 98.12 97 THR A C 1
ATOM 690 O O . THR A 1 97 ? -20.342 -5.337 15.436 1.00 98.12 97 THR A O 1
ATOM 693 N N . ILE A 1 98 ? -18.215 -4.612 15.528 1.00 97.81 98 ILE A N 1
ATOM 694 C CA . ILE A 1 98 ? -18.328 -3.603 14.475 1.00 97.81 98 ILE A CA 1
ATOM 695 C C . ILE A 1 98 ? -17.180 -3.728 13.472 1.00 97.81 98 ILE A C 1
ATOM 697 O O . ILE A 1 98 ? -16.124 -4.270 13.796 1.00 97.81 98 ILE A O 1
ATOM 701 N N . ALA A 1 99 ? -17.382 -3.161 12.282 1.00 97.12 99 ALA A N 1
ATOM 702 C CA . ALA A 1 99 ? -16.327 -2.906 11.309 1.00 97.12 99 ALA A CA 1
ATOM 703 C C . ALA A 1 99 ? -15.996 -1.404 11.286 1.00 97.12 99 ALA A C 1
ATOM 705 O O . ALA A 1 99 ? -16.899 -0.574 11.167 1.00 97.12 99 ALA A O 1
ATOM 706 N N . ALA A 1 100 ? -14.719 -1.048 11.406 1.00 95.94 100 ALA A N 1
ATOM 707 C CA . ALA A 1 100 ? -14.257 0.332 11.503 1.00 95.94 100 ALA A CA 1
ATOM 708 C C . ALA A 1 100 ? -12.886 0.492 10.834 1.00 95.94 100 ALA A C 1
ATOM 710 O O . ALA A 1 100 ? -11.897 -0.059 11.303 1.00 95.94 100 ALA A O 1
ATOM 711 N N . GLY A 1 101 ? -12.810 1.236 9.725 1.00 90.44 101 GLY A N 1
ATOM 712 C CA . GLY A 1 101 ? -11.526 1.558 9.081 1.00 90.44 101 GLY A CA 1
ATOM 713 C C . GLY A 1 101 ? -10.697 0.341 8.637 1.00 90.44 101 GLY A C 1
ATOM 714 O O . GLY A 1 101 ? -9.472 0.394 8.689 1.00 90.44 101 GLY A O 1
ATOM 715 N N . GLY A 1 102 ? -11.355 -0.756 8.242 1.00 94.06 102 GLY A N 1
ATOM 716 C CA . GLY A 1 102 ? -10.700 -2.022 7.885 1.00 94.06 102 GLY A CA 1
ATOM 717 C C . GLY A 1 102 ? -10.433 -2.963 9.067 1.00 94.06 102 GLY A C 1
ATOM 718 O O . GLY A 1 102 ? -9.859 -4.026 8.867 1.00 94.06 102 GLY A O 1
ATOM 719 N N . LEU A 1 103 ? -10.857 -2.607 10.281 1.00 97.31 103 LEU A N 1
ATOM 720 C CA . LEU A 1 103 ? -10.779 -3.457 11.470 1.00 97.31 103 LEU A CA 1
ATOM 721 C C . LEU A 1 103 ? -12.148 -4.062 11.779 1.00 97.31 103 LEU A C 1
ATOM 723 O O . LEU A 1 103 ? -13.136 -3.331 11.790 1.00 97.31 103 LEU A O 1
ATOM 727 N N . THR A 1 104 ? -12.201 -5.348 12.116 1.00 97.56 104 THR A N 1
ATOM 728 C CA . THR A 1 104 ? -13.362 -5.957 12.783 1.00 97.56 104 THR A CA 1
ATOM 729 C C . THR A 1 104 ? -13.018 -6.135 14.255 1.00 97.56 104 THR A C 1
ATOM 731 O O . THR A 1 104 ? -12.035 -6.800 14.591 1.00 97.56 104 THR A O 1
ATOM 734 N N . LEU A 1 105 ? -13.794 -5.517 15.145 1.00 97.81 105 LEU A N 1
ATOM 735 C CA . LEU A 1 105 ? -13.479 -5.454 16.572 1.00 97.81 105 LEU A CA 1
ATOM 736 C C . LEU A 1 105 ? -14.725 -5.456 17.454 1.00 97.81 105 LEU A C 1
ATOM 738 O O . LEU A 1 105 ? -15.818 -5.110 17.010 1.00 97.81 105 LEU A O 1
ATOM 742 N N . SER A 1 106 ? -14.541 -5.784 18.729 1.00 97.38 106 SER A N 1
ATOM 743 C CA . SER A 1 106 ? -15.562 -5.663 19.771 1.00 97.38 106 SER A CA 1
ATOM 744 C C . SER A 1 106 ? -14.950 -5.141 21.065 1.00 97.38 106 SER A C 1
ATOM 746 O O . SER A 1 106 ? -13.879 -5.600 21.470 1.00 97.38 106 SER A O 1
ATOM 748 N N . LEU A 1 107 ? -15.655 -4.237 21.744 1.00 98.19 107 LEU A N 1
ATOM 749 C CA . LEU A 1 107 ? -15.292 -3.759 23.077 1.00 98.19 107 LEU A CA 1
ATOM 750 C C . LEU A 1 107 ? -16.314 -4.267 24.095 1.00 98.19 107 LEU A C 1
ATOM 752 O O . LEU A 1 107 ? -17.470 -3.850 24.082 1.00 98.19 107 LEU A O 1
ATOM 756 N N . ALA A 1 108 ? -15.905 -5.172 24.978 1.00 97.25 108 ALA A N 1
ATOM 757 C CA . ALA A 1 108 ? -16.753 -5.691 26.044 1.00 97.25 108 ALA A CA 1
ATOM 758 C C . ALA A 1 108 ? -16.558 -4.887 27.332 1.00 97.25 108 ALA A C 1
ATOM 760 O O . ALA A 1 108 ? -15.439 -4.501 27.667 1.00 97.25 108 ALA A O 1
ATOM 761 N N . GLN A 1 109 ? -17.639 -4.664 28.078 1.00 95.88 109 GLN A N 1
ATOM 762 C CA . GLN A 1 109 ? -17.552 -4.084 29.414 1.00 95.88 109 GLN A CA 1
ATOM 763 C C . GLN A 1 109 ? -16.969 -5.100 30.406 1.00 95.88 109 GLN A C 1
ATOM 765 O O . GLN A 1 109 ? -17.293 -6.286 30.352 1.00 95.88 109 GLN A O 1
ATOM 770 N N . GLY A 1 110 ? -16.106 -4.621 31.303 1.00 95.00 110 GLY A N 1
ATOM 771 C CA . GLY A 1 110 ? -15.535 -5.415 32.388 1.00 95.00 110 GLY A CA 1
ATOM 772 C C . GLY A 1 110 ? -16.349 -5.316 33.680 1.00 95.00 110 GLY A C 1
ATOM 773 O O . GLY A 1 110 ? -17.507 -4.897 33.684 1.00 95.00 110 GLY A O 1
ATOM 774 N N . ALA A 1 111 ? -15.730 -5.691 34.800 1.00 95.50 111 ALA A N 1
ATOM 775 C CA . ALA A 1 111 ? -16.352 -5.587 36.122 1.00 95.50 111 ALA A CA 1
ATOM 776 C C . ALA A 1 111 ? -16.568 -4.127 36.568 1.00 95.50 111 ALA A C 1
ATOM 778 O O . ALA A 1 111 ? -17.552 -3.823 37.239 1.00 95.50 111 ALA A O 1
ATOM 779 N N . THR A 1 112 ? -15.665 -3.226 36.177 1.00 96.56 112 THR A N 1
ATOM 780 C CA . THR A 1 112 ? -15.778 -1.783 36.391 1.00 96.56 112 THR A CA 1
ATOM 781 C C . THR A 1 112 ? -16.337 -1.147 35.127 1.00 96.56 112 THR A C 1
ATOM 783 O O . THR A 1 112 ? -15.798 -1.341 34.033 1.00 96.56 112 THR A O 1
ATOM 786 N N . ALA A 1 113 ? -17.432 -0.401 35.277 1.00 96.56 113 ALA A N 1
ATOM 787 C CA . ALA A 1 113 ? -18.074 0.288 34.167 1.00 96.56 113 ALA A CA 1
ATOM 788 C C . ALA A 1 113 ? -17.146 1.343 33.553 1.00 96.56 113 ALA A C 1
ATOM 790 O O . ALA A 1 113 ? -16.368 1.987 34.256 1.00 96.56 113 ALA A O 1
ATOM 791 N N . PHE A 1 114 ? -17.263 1.516 32.239 1.00 98.06 114 PHE A N 1
ATOM 792 C CA . PHE A 1 114 ? -16.596 2.598 31.530 1.00 98.06 114 PHE A CA 1
ATOM 793 C C . PHE A 1 114 ? -17.139 3.963 31.947 1.00 98.06 114 PHE A C 1
ATOM 795 O O . PHE A 1 114 ? -18.314 4.089 32.300 1.00 98.06 114 PHE A O 1
ATOM 802 N N . VAL A 1 115 ? -16.294 4.983 31.826 1.00 97.88 115 VAL A N 1
ATOM 803 C CA . VAL A 1 115 ? -16.680 6.397 31.889 1.00 97.88 115 VAL A CA 1
ATOM 804 C C . VAL A 1 115 ? -16.292 7.100 30.590 1.00 97.88 115 VAL A C 1
ATOM 806 O O . VAL A 1 115 ? -15.447 6.618 29.836 1.00 97.88 115 VAL A O 1
ATOM 809 N N . VAL A 1 116 ? -16.924 8.241 30.310 1.00 98.31 116 VAL A N 1
ATOM 810 C CA . VAL A 1 116 ? -16.546 9.086 29.167 1.00 98.31 116 VAL A CA 1
ATOM 811 C C . VAL A 1 116 ? -15.077 9.496 29.300 1.00 98.31 116 VAL A C 1
ATOM 813 O O . VAL A 1 116 ? -14.656 9.935 30.370 1.00 98.31 116 VAL A O 1
ATOM 816 N N . GLY A 1 117 ? -14.315 9.349 28.215 1.00 97.88 117 GLY A N 1
ATOM 817 C CA . GLY A 1 117 ? -12.874 9.607 28.171 1.00 97.88 117 GLY A CA 1
ATOM 818 C C . GLY A 1 117 ? -11.987 8.382 28.420 1.00 97.88 117 GLY A C 1
ATOM 819 O O . GLY A 1 117 ? -10.774 8.487 28.250 1.00 97.88 117 GLY A O 1
ATOM 820 N N . ASP A 1 118 ? -12.549 7.215 28.766 1.00 98.50 118 ASP A N 1
ATOM 821 C CA . ASP A 1 118 ? -11.786 5.962 28.719 1.00 98.50 118 ASP A CA 1
ATOM 822 C C . ASP A 1 118 ? -11.357 5.682 27.269 1.00 98.50 118 ASP A C 1
ATOM 824 O O . ASP A 1 118 ? -12.167 5.782 26.340 1.00 98.50 118 ASP A O 1
ATOM 828 N N . THR A 1 119 ? -10.088 5.317 27.062 1.00 98.06 119 THR A N 1
ATOM 829 C CA . THR A 1 119 ? -9.519 5.144 25.718 1.00 98.06 119 THR A CA 1
ATOM 830 C C . THR A 1 119 ? -8.784 3.824 25.519 1.00 98.06 119 THR A C 1
ATOM 832 O O . THR A 1 119 ? -8.240 3.220 26.445 1.00 98.06 119 THR A O 1
ATOM 835 N N . PHE A 1 120 ? -8.754 3.361 24.275 1.00 98.19 120 PHE A N 1
ATOM 836 C CA . PHE A 1 120 ? -7.985 2.199 23.846 1.00 98.19 120 PHE A CA 1
ATOM 837 C C . PHE A 1 120 ? -7.208 2.531 22.577 1.00 98.19 120 PHE A C 1
ATOM 839 O O . PHE A 1 120 ? -7.671 3.297 21.734 1.00 98.19 120 PHE A O 1
ATOM 846 N N . ALA A 1 121 ? -6.046 1.911 22.427 1.00 97.25 121 ALA A N 1
ATOM 847 C CA . ALA A 1 121 ? -5.224 1.988 21.233 1.00 97.25 121 ALA A CA 1
ATOM 848 C C . ALA A 1 121 ? -5.229 0.638 20.511 1.00 97.25 121 ALA A C 1
ATOM 850 O O . ALA A 1 121 ? -5.149 -0.408 21.153 1.00 97.25 121 ALA A O 1
ATOM 851 N N . ILE A 1 122 ? -5.283 0.654 19.182 1.00 97.81 122 ILE A N 1
ATOM 852 C CA . ILE A 1 122 ? -5.075 -0.524 18.337 1.00 97.81 122 ILE A CA 1
ATOM 853 C C . ILE A 1 122 ? -3.883 -0.239 17.440 1.00 97.81 122 ILE A C 1
ATOM 855 O O . ILE A 1 122 ? -3.947 0.627 16.569 1.00 97.81 122 ILE A O 1
ATOM 859 N N . ALA A 1 123 ? -2.797 -0.972 17.653 1.00 95.94 123 ALA A N 1
ATOM 860 C CA . ALA A 1 123 ? -1.590 -0.832 16.857 1.00 95.94 123 ALA A CA 1
ATOM 861 C C . ALA A 1 123 ? -1.655 -1.772 15.645 1.00 95.94 123 ALA A C 1
ATOM 863 O O . ALA A 1 123 ? -1.559 -2.990 15.805 1.00 95.94 123 ALA A O 1
ATOM 864 N N . VAL A 1 124 ? -1.819 -1.211 14.444 1.00 96.44 124 VAL A N 1
ATOM 865 C CA . VAL A 1 124 ? -1.775 -1.952 13.175 1.00 96.44 124 VAL A CA 1
ATOM 866 C C . VAL A 1 124 ? -0.370 -1.836 12.598 1.00 96.44 124 VAL A C 1
ATOM 868 O O . VAL A 1 124 ? 0.042 -0.765 12.145 1.00 96.44 124 VAL A O 1
ATOM 871 N N . MET A 1 125 ? 0.376 -2.939 12.631 1.00 93.81 125 MET A N 1
ATOM 872 C CA . MET A 1 125 ? 1.754 -2.984 12.142 1.00 93.81 125 MET A CA 1
ATOM 873 C C . MET A 1 125 ? 1.795 -3.413 10.673 1.00 93.81 125 MET A C 1
ATOM 875 O O . MET A 1 125 ? 1.010 -4.277 10.278 1.00 93.81 125 MET A O 1
ATOM 879 N N . PRO A 1 126 ? 2.702 -2.850 9.856 1.00 94.56 126 PRO A N 1
ATOM 880 C CA . PRO A 1 126 ? 2.886 -3.320 8.494 1.00 94.56 126 PRO A CA 1
ATOM 881 C C . PRO A 1 126 ? 3.472 -4.732 8.475 1.00 94.56 126 PRO A C 1
ATOM 883 O O . PRO A 1 126 ? 4.362 -5.059 9.262 1.00 94.56 126 PRO A O 1
ATOM 886 N N . VAL A 1 127 ? 3.026 -5.540 7.519 1.00 95.25 127 VAL A N 1
ATOM 887 C CA . VAL A 1 127 ? 3.668 -6.803 7.141 1.00 95.25 127 VAL A CA 1
ATOM 888 C C . VAL A 1 127 ? 3.948 -6.811 5.640 1.00 95.25 127 VAL A C 1
ATOM 890 O O . VAL A 1 127 ? 3.213 -6.166 4.884 1.00 95.25 127 VAL A O 1
ATOM 893 N N . PRO A 1 128 ? 4.988 -7.529 5.185 1.00 95.31 128 PRO A N 1
ATOM 894 C CA . PRO A 1 128 ? 5.213 -7.729 3.762 1.00 95.31 128 PRO A CA 1
ATOM 895 C C . PRO A 1 128 ? 3.998 -8.358 3.082 1.00 95.31 128 PRO A C 1
ATOM 897 O O . PRO A 1 128 ? 3.455 -9.359 3.554 1.00 95.31 128 PRO A O 1
ATOM 900 N N . LEU A 1 129 ? 3.590 -7.785 1.954 1.00 94.75 129 LEU A N 1
ATOM 901 C CA . LEU A 1 129 ? 2.648 -8.426 1.049 1.00 94.75 129 LEU A CA 1
ATOM 902 C C . LEU A 1 129 ? 3.401 -9.490 0.253 1.00 94.75 129 LEU A C 1
ATOM 904 O O . LEU A 1 129 ? 4.361 -9.159 -0.427 1.00 94.75 129 LEU A O 1
ATOM 908 N N . ASP A 1 130 ? 2.978 -10.752 0.282 1.00 94.69 130 ASP A N 1
ATOM 909 C CA . ASP A 1 130 ? 3.573 -11.760 -0.601 1.00 94.69 130 ASP A CA 1
ATOM 910 C C . ASP A 1 130 ? 3.338 -11.358 -2.063 1.00 94.69 130 ASP A C 1
ATOM 912 O O . ASP A 1 130 ? 2.200 -11.288 -2.493 1.00 94.69 130 ASP A O 1
ATOM 916 N N . VAL A 1 131 ? 4.378 -11.088 -2.843 1.00 95.81 131 VAL A N 1
ATOM 917 C CA . VAL A 1 131 ? 4.259 -10.699 -4.261 1.00 95.81 131 VAL A CA 1
ATOM 918 C C . VAL A 1 131 ? 4.574 -11.853 -5.221 1.00 95.81 131 VAL A C 1
ATOM 920 O O . VAL A 1 131 ? 4.814 -11.642 -6.413 1.00 95.81 131 VAL A O 1
ATOM 923 N N . THR A 1 132 ? 4.564 -13.096 -4.728 1.00 95.44 132 THR A N 1
ATOM 924 C CA . THR A 1 132 ? 4.810 -14.295 -5.540 1.00 95.44 132 THR A CA 1
ATOM 925 C C . THR A 1 132 ? 3.827 -14.380 -6.708 1.00 95.44 132 THR A C 1
ATOM 927 O O . THR A 1 132 ? 2.610 -14.359 -6.525 1.00 95.44 132 THR A O 1
ATOM 930 N N . GLY A 1 133 ? 4.367 -14.534 -7.920 1.00 93.56 133 GLY A N 1
ATOM 931 C CA . GLY A 1 133 ? 3.579 -14.643 -9.151 1.00 93.56 133 GLY A CA 1
ATOM 932 C C . GLY A 1 133 ? 3.206 -13.305 -9.791 1.00 93.56 133 GLY A C 1
ATOM 933 O O . GLY A 1 133 ? 2.645 -13.308 -10.884 1.00 93.56 133 GLY A O 1
ATOM 934 N N . ILE A 1 134 ? 3.552 -12.174 -9.166 1.00 96.00 134 ILE A N 1
ATOM 935 C CA . ILE A 1 134 ? 3.384 -10.846 -9.760 1.00 96.00 134 ILE A CA 1
ATOM 936 C C . ILE A 1 134 ? 4.598 -10.514 -10.626 1.00 96.00 134 ILE A C 1
ATOM 938 O O . ILE A 1 134 ? 5.737 -10.525 -10.164 1.00 96.00 134 ILE A O 1
ATOM 942 N N . ARG A 1 135 ? 4.371 -10.188 -11.895 1.00 96.62 135 ARG A N 1
ATOM 943 C CA . ARG A 1 135 ? 5.422 -9.663 -12.764 1.00 96.62 135 ARG A CA 1
ATOM 944 C C . ARG A 1 135 ? 5.511 -8.154 -12.593 1.00 96.62 135 ARG A C 1
ATOM 946 O O . ARG A 1 135 ? 4.529 -7.449 -12.785 1.00 96.62 135 ARG A O 1
ATOM 953 N N . PHE A 1 136 ? 6.709 -7.676 -12.313 1.00 97.75 136 PHE A N 1
ATOM 954 C CA . PHE A 1 136 ? 7.080 -6.269 -12.319 1.00 97.75 136 PHE A CA 1
ATOM 955 C C . PHE A 1 136 ? 7.894 -5.922 -13.564 1.00 97.75 136 PHE A C 1
ATOM 957 O O . PHE A 1 136 ? 8.855 -6.627 -13.886 1.00 97.75 136 PHE A O 1
ATOM 964 N N . ASP A 1 137 ? 7.521 -4.827 -14.214 1.00 98.00 137 ASP A N 1
ATOM 965 C CA . ASP A 1 137 ? 8.227 -4.190 -15.318 1.00 98.00 137 ASP A CA 1
ATOM 966 C C . ASP A 1 137 ? 8.426 -2.707 -14.988 1.00 98.00 137 ASP A C 1
ATOM 968 O O . ASP A 1 137 ? 7.506 -2.051 -14.512 1.00 98.00 137 ASP A O 1
ATOM 972 N N . LEU A 1 138 ? 9.604 -2.159 -15.260 1.00 97.75 138 LEU A N 1
ATOM 973 C CA . LEU A 1 138 ? 9.906 -0.744 -15.077 1.00 97.75 138 LEU A CA 1
ATOM 974 C C . LEU A 1 138 ? 10.406 -0.156 -16.390 1.00 97.75 138 LEU A C 1
ATOM 976 O O . LEU A 1 138 ? 11.256 -0.736 -17.069 1.00 97.75 138 LEU A O 1
ATOM 980 N N . MET A 1 139 ? 9.888 1.017 -16.742 1.00 97.00 139 MET A N 1
ATOM 981 C CA . MET A 1 139 ? 10.316 1.763 -17.924 1.00 97.00 139 MET A CA 1
ATOM 982 C C . MET A 1 139 ? 10.815 3.143 -17.524 1.00 97.00 139 MET A C 1
ATOM 984 O O . MET A 1 139 ? 10.061 3.913 -16.941 1.00 97.00 139 MET A O 1
ATOM 988 N N . LEU A 1 140 ? 12.048 3.480 -17.907 1.00 97.94 140 LEU A N 1
ATOM 989 C CA . LEU A 1 140 ? 12.559 4.849 -17.850 1.00 97.94 140 LEU A CA 1
ATOM 990 C C . LEU A 1 140 ? 12.331 5.554 -19.180 1.00 97.94 140 LEU A C 1
ATOM 992 O O . LEU A 1 140 ? 12.659 5.023 -20.245 1.00 97.94 140 LEU A O 1
ATOM 996 N N . ARG A 1 141 ? 11.812 6.778 -19.123 1.00 98.00 141 ARG A N 1
ATOM 997 C CA . ARG A 1 141 ? 11.551 7.631 -20.287 1.00 98.00 141 ARG A CA 1
ATOM 998 C C . ARG A 1 141 ? 11.981 9.059 -19.988 1.00 98.00 141 ARG A C 1
ATOM 1000 O O . ARG A 1 141 ? 11.854 9.522 -18.864 1.00 98.00 141 ARG A O 1
ATOM 1007 N N . ARG A 1 142 ? 12.437 9.807 -20.997 1.00 95.62 142 ARG A N 1
ATOM 1008 C CA . ARG A 1 142 ? 12.822 11.228 -20.824 1.00 95.62 142 ARG A CA 1
ATOM 1009 C C . ARG A 1 142 ? 11.666 12.123 -20.361 1.00 95.62 142 ARG A C 1
ATOM 1011 O O . ARG A 1 142 ? 11.894 13.193 -19.814 1.00 95.62 142 ARG A O 1
ATOM 1018 N N . SER A 1 143 ? 10.434 11.689 -20.594 1.00 93.94 143 SER A N 1
ATOM 1019 C CA . SER A 1 143 ? 9.217 12.251 -20.017 1.00 93.94 143 SER A CA 1
ATOM 1020 C C . SER A 1 143 ? 8.130 11.177 -20.015 1.00 93.94 143 SER A C 1
ATOM 1022 O O . SER A 1 143 ? 8.218 10.212 -20.777 1.00 93.94 143 SER A O 1
ATOM 1024 N N . ALA A 1 144 ? 7.082 11.348 -19.207 1.00 87.31 144 ALA A N 1
ATOM 1025 C CA . ALA A 1 144 ? 5.978 10.384 -19.136 1.00 87.31 144 ALA A CA 1
ATOM 1026 C C . ALA A 1 144 ? 5.300 10.140 -20.504 1.00 87.31 144 ALA A C 1
ATOM 1028 O O . ALA A 1 144 ? 4.866 9.029 -20.799 1.00 87.31 144 ALA A O 1
ATOM 1029 N N . ALA A 1 145 ? 5.270 11.165 -21.366 1.00 90.69 145 ALA A N 1
ATOM 1030 C CA . ALA A 1 145 ? 4.673 11.109 -22.701 1.00 90.69 145 ALA A CA 1
ATOM 1031 C C . ALA A 1 145 ? 5.622 10.595 -23.803 1.00 90.69 145 ALA A C 1
ATOM 1033 O O . ALA A 1 145 ? 5.198 10.442 -24.949 1.00 90.69 145 ALA A O 1
ATOM 1034 N N . ALA A 1 146 ? 6.906 10.369 -23.509 1.00 93.00 146 ALA A N 1
ATOM 1035 C CA . ALA A 1 146 ? 7.852 9.926 -24.526 1.00 93.00 146 ALA A CA 1
ATOM 1036 C C . ALA A 1 146 ? 7.561 8.477 -24.952 1.00 93.00 146 ALA A C 1
ATOM 1038 O O . ALA A 1 146 ? 7.448 7.583 -24.119 1.00 93.00 146 ALA A O 1
ATOM 1039 N N . ALA A 1 147 ? 7.494 8.228 -26.261 1.00 90.69 147 ALA A N 1
ATOM 1040 C CA . ALA A 1 147 ? 7.289 6.878 -26.793 1.00 90.69 147 ALA A CA 1
ATOM 1041 C C . ALA A 1 147 ? 8.540 5.988 -26.661 1.00 90.69 147 ALA A C 1
ATOM 1043 O O . ALA A 1 147 ? 8.441 4.763 -26.653 1.00 90.69 147 ALA A O 1
ATOM 1044 N N . THR A 1 148 ? 9.721 6.601 -26.563 1.00 94.88 148 THR A N 1
ATOM 1045 C CA . THR A 1 148 ? 10.995 5.884 -26.486 1.00 94.88 148 THR A CA 1
ATOM 1046 C C . THR A 1 148 ? 11.339 5.548 -25.041 1.00 94.88 148 THR A C 1
ATOM 1048 O O . THR A 1 148 ? 11.495 6.440 -24.205 1.00 94.88 148 THR A O 1
ATOM 1051 N N . VAL A 1 149 ? 11.524 4.256 -24.773 1.00 96.81 149 VAL A N 1
ATOM 1052 C CA . VAL A 1 149 ? 12.055 3.746 -23.505 1.00 96.81 149 VAL A CA 1
ATOM 1053 C C . VAL A 1 149 ? 13.579 3.850 -23.534 1.00 96.81 149 VAL A C 1
ATOM 1055 O O . VAL A 1 149 ? 14.219 3.349 -24.453 1.00 96.81 149 VAL A O 1
ATOM 1058 N N . SER A 1 150 ? 14.155 4.534 -22.548 1.00 97.25 150 SER A N 1
ATOM 1059 C CA . SER A 1 150 ? 15.606 4.685 -22.386 1.00 97.25 150 SER A CA 1
ATOM 1060 C C . SER A 1 150 ? 16.227 3.526 -21.612 1.00 97.25 150 SER A C 1
ATOM 1062 O O . SER A 1 150 ? 17.359 3.154 -21.888 1.00 97.25 150 SER A O 1
ATOM 1064 N N . LEU A 1 151 ? 15.478 2.941 -20.676 1.00 97.31 151 LEU A N 1
ATOM 1065 C CA . LEU A 1 151 ? 15.867 1.733 -19.957 1.00 97.31 151 LEU A CA 1
ATOM 1066 C C . LEU A 1 151 ? 14.621 0.920 -19.625 1.00 97.31 151 LEU A C 1
ATOM 1068 O O . LEU A 1 151 ? 13.606 1.481 -19.208 1.00 97.31 151 LEU A O 1
ATOM 1072 N N . PHE A 1 152 ? 14.708 -0.392 -19.810 1.00 97.19 152 PHE A N 1
ATOM 1073 C CA . PHE A 1 152 ? 13.671 -1.341 -19.428 1.00 97.19 152 PHE A CA 1
ATOM 1074 C C . PHE A 1 152 ? 14.236 -2.319 -18.406 1.00 97.19 152 PHE A C 1
ATOM 1076 O O . PHE A 1 152 ? 15.299 -2.898 -18.632 1.00 97.19 152 PHE A O 1
ATOM 1083 N N . ALA A 1 153 ? 13.513 -2.517 -17.310 1.00 97.69 153 ALA A N 1
ATOM 1084 C CA . ALA A 1 153 ? 13.822 -3.540 -16.329 1.00 97.69 153 ALA A CA 1
ATOM 1085 C C . ALA A 1 153 ? 12.610 -4.443 -16.106 1.00 97.69 153 ALA A C 1
ATOM 1087 O O . ALA A 1 153 ? 11.469 -3.999 -16.218 1.00 97.69 153 ALA A O 1
ATOM 1088 N N . SER A 1 154 ? 12.844 -5.720 -15.822 1.00 98.06 154 SER A N 1
ATOM 1089 C CA . SER A 1 154 ? 11.768 -6.693 -15.672 1.00 98.06 154 SER A CA 1
ATOM 1090 C C . SER A 1 154 ? 12.152 -7.835 -14.748 1.00 98.06 154 SER A C 1
ATOM 1092 O O . SER A 1 154 ? 13.310 -8.241 -14.686 1.00 98.06 154 SER A O 1
ATOM 1094 N N . SER A 1 155 ? 11.140 -8.370 -14.074 1.00 97.75 155 SER A N 1
ATOM 1095 C CA . SER A 1 155 ? 11.190 -9.641 -13.339 1.00 97.75 155 SER A CA 1
ATOM 1096 C C . SER A 1 155 ? 10.730 -10.831 -14.185 1.00 97.75 155 SER A C 1
ATOM 1098 O O . SER A 1 155 ? 10.568 -11.938 -13.674 1.00 97.75 155 SER A O 1
ATOM 1100 N N . ALA A 1 156 ? 10.471 -10.614 -15.478 1.00 95.56 156 ALA A N 1
ATOM 1101 C CA . ALA A 1 156 ? 10.203 -11.699 -16.402 1.00 95.56 156 ALA A CA 1
ATOM 1102 C C . ALA A 1 156 ? 11.462 -12.567 -16.586 1.00 95.56 156 ALA A C 1
ATOM 1104 O O . ALA A 1 156 ? 12.557 -12.011 -16.749 1.00 95.56 156 ALA A O 1
ATOM 1105 N N . PRO A 1 157 ? 11.302 -13.904 -16.652 1.00 91.88 157 PRO A N 1
ATOM 1106 C CA . PRO A 1 157 ? 12.418 -14.819 -16.853 1.00 91.88 157 PRO A CA 1
ATOM 1107 C C . PRO A 1 157 ? 13.273 -14.440 -18.066 1.00 91.88 157 PRO A C 1
ATOM 1109 O O . PRO A 1 157 ? 12.742 -14.217 -19.158 1.00 91.88 157 PRO A O 1
ATOM 1112 N N . GLY A 1 158 ? 14.593 -14.403 -17.881 1.00 90.62 158 GLY A N 1
ATOM 1113 C CA . GLY A 1 158 ? 15.559 -14.102 -18.941 1.00 90.62 158 GLY A CA 1
ATOM 1114 C C . GLY A 1 158 ? 15.887 -12.617 -19.111 1.00 90.62 158 GLY A C 1
ATOM 1115 O O . GLY A 1 158 ? 16.779 -12.296 -19.895 1.00 90.62 158 GLY A O 1
ATOM 1116 N N . ILE A 1 159 ? 15.208 -11.723 -18.385 1.00 87.81 159 ILE A N 1
ATOM 1117 C CA . ILE A 1 159 ? 15.611 -10.315 -18.243 1.00 87.81 159 ILE A CA 1
ATOM 1118 C C . ILE A 1 159 ? 16.144 -10.084 -16.831 1.00 87.81 159 ILE A C 1
ATOM 1120 O O . ILE A 1 159 ? 17.216 -9.508 -16.694 1.00 87.81 159 ILE A O 1
ATOM 1124 N N . ASP A 1 160 ? 15.423 -10.562 -15.810 1.00 89.44 160 ASP A N 1
ATOM 1125 C CA . ASP A 1 160 ? 15.849 -10.685 -14.404 1.00 89.44 160 ASP A CA 1
ATOM 1126 C C . ASP A 1 160 ? 16.592 -9.460 -13.814 1.00 89.44 160 ASP A C 1
ATOM 1128 O O . ASP A 1 160 ? 17.391 -9.573 -12.884 1.00 89.44 160 ASP A O 1
ATOM 1132 N N . THR A 1 161 ? 16.303 -8.260 -14.327 1.00 97.00 161 THR A N 1
ATOM 1133 C CA . THR A 1 161 ? 16.823 -6.974 -13.831 1.00 97.00 161 THR A CA 1
ATOM 1134 C C . THR A 1 161 ? 15.955 -6.388 -12.720 1.00 97.00 161 THR A C 1
ATOM 1136 O O . THR A 1 161 ? 16.298 -5.354 -12.144 1.00 97.00 161 THR A O 1
ATOM 1139 N N . ILE A 1 162 ? 14.849 -7.059 -12.395 1.00 98.06 162 ILE A N 1
ATOM 1140 C CA . ILE A 1 162 ? 14.082 -6.883 -11.165 1.00 98.06 162 ILE A CA 1
ATOM 1141 C C . ILE A 1 162 ? 13.955 -8.251 -10.496 1.00 98.06 162 ILE A C 1
ATOM 1143 O O . ILE A 1 162 ? 13.429 -9.196 -11.079 1.00 98.06 162 ILE A O 1
ATOM 1147 N N . VAL A 1 163 ? 14.388 -8.352 -9.246 1.00 97.56 163 VAL A N 1
ATOM 1148 C CA . VAL A 1 163 ? 14.190 -9.529 -8.405 1.00 97.56 163 VAL A CA 1
ATOM 1149 C C . VAL A 1 163 ? 12.838 -9.405 -7.710 1.00 97.56 163 VAL A C 1
ATOM 1151 O O . VAL A 1 163 ? 12.635 -8.513 -6.885 1.00 97.56 163 VAL A O 1
ATOM 1154 N N . ASN A 1 164 ? 11.914 -10.315 -8.023 1.00 96.19 164 ASN A N 1
ATOM 1155 C CA . ASN A 1 164 ? 10.684 -10.480 -7.253 1.00 96.19 164 ASN A CA 1
ATOM 1156 C C . ASN A 1 164 ? 11.009 -11.246 -5.955 1.00 96.19 164 ASN A C 1
ATOM 1158 O O . ASN A 1 164 ? 11.380 -12.418 -5.987 1.00 96.19 164 ASN A O 1
ATOM 1162 N N . GLY A 1 165 ? 10.874 -10.571 -4.814 1.00 95.94 165 GLY A N 1
ATOM 1163 C CA . GLY A 1 165 ? 11.170 -11.102 -3.484 1.00 95.94 165 GLY A CA 1
ATOM 1164 C C . GLY A 1 165 ? 10.119 -12.065 -2.914 1.00 95.94 165 GLY A C 1
ATOM 1165 O O . GLY A 1 165 ? 10.321 -12.618 -1.833 1.00 95.94 165 GLY A O 1
ATOM 1166 N N . GLY A 1 166 ? 9.002 -12.282 -3.612 1.00 95.75 166 GLY A N 1
ATOM 1167 C CA . GLY A 1 166 ? 7.917 -13.160 -3.182 1.00 95.75 166 GLY A CA 1
ATOM 1168 C C . GLY A 1 166 ? 7.383 -12.760 -1.809 1.00 95.75 166 GLY A C 1
ATOM 1169 O O . GLY A 1 166 ? 6.940 -11.629 -1.611 1.00 95.75 166 GLY A O 1
ATOM 1170 N N . ALA A 1 167 ? 7.496 -13.664 -0.836 1.00 95.19 167 ALA A N 1
ATOM 1171 C CA . ALA A 1 167 ? 7.026 -13.457 0.533 1.00 95.19 167 ALA A CA 1
ATOM 1172 C C . ALA A 1 167 ? 7.702 -12.289 1.282 1.00 95.19 167 ALA A C 1
ATOM 1174 O O . ALA A 1 167 ? 7.192 -11.860 2.313 1.00 95.19 167 ALA A O 1
ATOM 1175 N N . THR A 1 168 ? 8.833 -11.760 0.797 1.00 95.12 168 THR A N 1
ATOM 1176 C CA . THR A 1 168 ? 9.460 -10.566 1.394 1.00 95.12 168 THR A CA 1
ATOM 1177 C C . THR A 1 168 ? 8.795 -9.258 0.970 1.00 95.12 168 THR A C 1
ATOM 1179 O O . THR A 1 168 ? 9.148 -8.209 1.505 1.00 95.12 168 THR A O 1
ATOM 1182 N N . GLY A 1 169 ? 7.844 -9.302 0.029 1.00 95.38 169 GLY A N 1
ATOM 1183 C CA . GLY A 1 169 ? 7.099 -8.130 -0.422 1.00 95.38 169 GLY A CA 1
ATOM 1184 C C . GLY A 1 169 ? 7.956 -7.083 -1.103 1.00 95.38 169 GLY A C 1
ATOM 1185 O O . GLY A 1 169 ? 7.699 -5.895 -0.961 1.00 95.38 169 GLY A O 1
ATOM 1186 N N . ALA A 1 170 ? 8.985 -7.508 -1.829 1.00 96.31 170 ALA A N 1
ATOM 1187 C CA . ALA A 1 170 ? 9.931 -6.610 -2.470 1.00 96.31 170 ALA A CA 1
ATOM 1188 C C . ALA A 1 170 ? 9.985 -6.822 -3.988 1.00 96.31 170 ALA A C 1
ATOM 1190 O O . ALA A 1 170 ? 9.974 -7.956 -4.465 1.00 96.31 170 ALA A O 1
ATOM 1191 N N . ALA A 1 171 ? 10.121 -5.730 -4.736 1.00 96.94 171 ALA A N 1
ATOM 1192 C CA . ALA A 1 171 ? 10.645 -5.731 -6.097 1.00 96.94 171 ALA A CA 1
ATOM 1193 C C . ALA A 1 171 ? 11.980 -4.977 -6.078 1.00 96.94 171 ALA A C 1
ATOM 1195 O O . ALA A 1 171 ? 12.009 -3.751 -5.969 1.00 96.94 171 ALA A O 1
ATOM 1196 N N . ALA A 1 172 ? 13.086 -5.719 -6.107 1.00 97.12 172 ALA A N 1
ATOM 1197 C CA . ALA A 1 172 ? 14.427 -5.160 -5.968 1.00 97.12 172 ALA A CA 1
ATOM 1198 C C . ALA A 1 172 ? 15.100 -5.005 -7.331 1.00 97.12 172 ALA A C 1
ATOM 1200 O O . ALA A 1 172 ? 15.136 -5.944 -8.123 1.00 97.12 172 ALA A O 1
ATOM 1201 N N . MET A 1 173 ? 15.665 -3.834 -7.598 1.00 97.94 173 MET A N 1
ATOM 1202 C CA . MET A 1 173 ? 16.417 -3.585 -8.817 1.00 97.94 173 MET A CA 1
ATOM 1203 C C . MET A 1 173 ? 17.717 -4.396 -8.811 1.00 97.94 173 MET A C 1
ATOM 1205 O O . MET A 1 173 ? 18.436 -4.496 -7.814 1.00 97.94 173 MET A O 1
ATOM 1209 N N . ALA A 1 174 ? 18.011 -4.989 -9.959 1.00 96.94 174 ALA A N 1
ATOM 1210 C CA . ALA A 1 174 ? 19.242 -5.703 -10.251 1.00 96.94 174 ALA A CA 1
ATOM 1211 C C . ALA A 1 174 ? 19.768 -5.274 -11.626 1.00 96.94 174 ALA A C 1
ATOM 1213 O O . ALA A 1 174 ? 20.187 -6.100 -12.435 1.00 96.94 174 ALA A O 1
ATOM 1214 N N . VAL A 1 175 ? 19.733 -3.968 -11.909 1.00 97.25 175 VAL A N 1
ATOM 1215 C CA . VAL A 1 175 ? 20.315 -3.428 -13.141 1.00 97.25 175 VAL A CA 1
ATOM 1216 C C . VAL A 1 175 ? 21.813 -3.276 -12.922 1.00 97.25 175 VAL A C 1
ATOM 1218 O O . VAL A 1 175 ? 22.258 -2.513 -12.062 1.00 97.25 175 VAL A O 1
ATOM 1221 N N . MET A 1 176 ? 22.587 -4.048 -13.678 1.00 96.75 176 MET A N 1
ATOM 1222 C CA . MET A 1 176 ? 24.043 -4.054 -13.571 1.00 96.75 176 MET A CA 1
ATOM 1223 C C . MET A 1 176 ? 24.632 -2.728 -14.048 1.00 96.75 176 MET A C 1
ATOM 1225 O O . MET A 1 176 ? 24.083 -2.079 -14.942 1.00 96.75 176 MET A O 1
ATOM 1229 N N . ARG A 1 177 ? 25.789 -2.371 -13.488 1.00 94.88 177 ARG A N 1
ATOM 1230 C CA . ARG A 1 177 ? 26.531 -1.152 -13.811 1.00 94.88 177 ARG A CA 1
ATOM 1231 C C . ARG A 1 177 ? 26.668 -0.910 -15.310 1.00 94.88 177 ARG A C 1
ATOM 1233 O O . ARG A 1 177 ? 26.473 0.218 -15.724 1.00 94.88 177 ARG A O 1
ATOM 1240 N N . ASP A 1 178 ? 26.967 -1.928 -16.111 1.00 95.00 178 ASP A N 1
ATOM 1241 C CA . ASP A 1 178 ? 27.212 -1.735 -17.547 1.00 95.00 178 ASP A CA 1
ATOM 1242 C C . ASP A 1 178 ? 25.964 -1.166 -18.262 1.00 95.00 178 ASP A C 1
ATOM 1244 O O . ASP A 1 178 ? 26.066 -0.233 -19.051 1.00 95.00 178 ASP A O 1
ATOM 1248 N N . ALA A 1 179 ? 24.760 -1.620 -17.892 1.00 95.12 179 ALA A N 1
ATOM 1249 C CA . ALA A 1 179 ? 23.512 -1.042 -18.400 1.00 95.12 179 ALA A CA 1
ATOM 1250 C C . ALA A 1 179 ? 23.243 0.374 -17.852 1.00 95.12 179 ALA A C 1
ATOM 1252 O O . ALA A 1 179 ? 22.611 1.190 -18.523 1.00 95.12 179 ALA A O 1
ATOM 1253 N N . MET A 1 180 ? 23.712 0.673 -16.635 1.00 96.75 180 MET A N 1
ATOM 1254 C CA . MET A 1 180 ? 23.633 2.017 -16.054 1.00 96.75 180 MET A CA 1
ATOM 1255 C C . MET A 1 180 ? 24.647 2.979 -16.685 1.00 96.75 180 MET A C 1
ATOM 1257 O O . MET A 1 180 ? 24.364 4.165 -16.785 1.00 96.75 180 MET A O 1
ATOM 1261 N N . GLU A 1 181 ? 25.810 2.499 -17.123 1.00 95.69 181 GLU A N 1
ATOM 1262 C CA . GLU A 1 181 ? 26.835 3.298 -17.803 1.00 95.69 181 GLU A CA 1
ATOM 1263 C C . GLU A 1 181 ? 26.369 3.742 -19.196 1.00 95.69 181 GLU A C 1
ATOM 1265 O O . GLU A 1 181 ? 26.591 4.891 -19.585 1.00 95.69 181 GLU A O 1
ATOM 1270 N N . ASP A 1 182 ? 25.656 2.863 -19.905 1.00 95.81 182 ASP A N 1
ATOM 1271 C CA . ASP A 1 182 ? 25.062 3.155 -21.213 1.00 95.81 182 ASP A CA 1
ATOM 1272 C C . ASP A 1 182 ? 23.878 4.139 -21.132 1.00 95.81 182 ASP A C 1
ATOM 1274 O O . ASP A 1 182 ? 23.532 4.807 -22.117 1.00 95.81 182 ASP A O 1
ATOM 1278 N N . LEU A 1 183 ? 23.248 4.269 -19.959 1.00 96.38 183 LEU A N 1
ATOM 1279 C CA . LEU A 1 183 ? 22.176 5.231 -19.739 1.00 96.38 183 LEU A CA 1
ATOM 1280 C C . LEU A 1 183 ? 22.759 6.644 -19.617 1.00 96.38 183 LEU A C 1
ATOM 1282 O O . LEU A 1 183 ? 23.448 6.999 -18.666 1.00 96.38 183 LEU A O 1
ATOM 1286 N N . ALA A 1 184 ? 22.430 7.516 -20.570 1.00 96.81 184 ALA A N 1
ATOM 1287 C CA . ALA A 1 184 ? 22.872 8.905 -20.509 1.00 96.81 184 ALA A CA 1
ATOM 1288 C C . ALA A 1 184 ? 22.383 9.595 -19.220 1.00 96.81 184 ALA A C 1
ATOM 1290 O O . ALA A 1 184 ? 21.228 9.448 -18.820 1.00 96.81 184 ALA A O 1
ATOM 1291 N N . SER A 1 185 ? 23.217 10.429 -18.601 1.00 96.94 185 SER A N 1
ATOM 1292 C CA . SER A 1 185 ? 22.800 11.195 -17.422 1.00 96.94 185 SER A CA 1
ATOM 1293 C C . SER A 1 185 ? 21.589 12.098 -17.704 1.00 96.94 185 SER A C 1
ATOM 1295 O O . SER A 1 185 ? 21.390 12.585 -18.825 1.00 96.94 185 SER A O 1
ATOM 1297 N N . GLY A 1 186 ? 20.794 12.348 -16.670 1.00 97.31 186 GLY A N 1
ATOM 1298 C CA . GLY A 1 186 ? 19.659 13.260 -16.672 1.00 97.31 186 GLY A CA 1
ATOM 1299 C C . GLY A 1 186 ? 18.455 12.701 -15.921 1.00 97.31 186 GLY A C 1
ATOM 1300 O O . GLY A 1 186 ? 18.519 11.641 -15.303 1.00 97.31 186 GLY A O 1
ATOM 1301 N N . SER A 1 187 ? 17.353 13.433 -16.028 1.00 98.00 187 SER A N 1
ATOM 1302 C CA . SER A 1 187 ? 16.082 13.092 -15.401 1.00 98.00 187 SER A CA 1
ATOM 1303 C C . SER A 1 187 ? 15.236 12.191 -16.307 1.00 98.00 187 SER A C 1
ATOM 1305 O O . SER A 1 187 ? 15.173 12.401 -17.527 1.00 98.00 187 SER A O 1
ATOM 1307 N N . TYR A 1 188 ? 14.597 11.190 -15.704 1.00 98.38 188 TYR A N 1
ATOM 1308 C CA . TYR A 1 188 ? 13.714 10.233 -16.360 1.00 98.38 188 TYR A CA 1
ATOM 1309 C C . TYR A 1 188 ? 12.426 10.064 -15.561 1.00 98.38 188 TYR A C 1
ATOM 1311 O O . TYR A 1 188 ? 12.480 9.811 -14.366 1.00 98.38 188 TYR A O 1
ATOM 1319 N N . ALA A 1 189 ? 11.273 10.125 -16.219 1.00 97.94 189 ALA A N 1
ATOM 1320 C CA . ALA A 1 189 ? 10.035 9.620 -15.641 1.00 97.94 189 ALA A CA 1
ATOM 1321 C C . ALA A 1 189 ? 10.068 8.088 -15.632 1.00 97.94 189 ALA A C 1
ATOM 1323 O O . ALA A 1 189 ? 10.563 7.476 -16.590 1.00 97.94 189 ALA A O 1
ATOM 1324 N N . TYR A 1 190 ? 9.520 7.484 -14.584 1.00 97.12 190 TYR A N 1
ATOM 1325 C CA . TYR A 1 190 ? 9.344 6.043 -14.511 1.00 97.12 190 TYR A CA 1
ATOM 1326 C C . TYR A 1 190 ? 7.964 5.652 -14.002 1.00 97.12 190 TYR A C 1
ATOM 1328 O O . TYR A 1 190 ? 7.380 6.339 -13.166 1.00 97.12 190 TYR A O 1
ATOM 1336 N N . ASP A 1 191 ? 7.526 4.488 -14.473 1.00 95.06 191 ASP A N 1
ATOM 1337 C CA . ASP A 1 191 ? 6.408 3.728 -13.932 1.00 95.06 191 ASP A CA 1
ATOM 1338 C C . ASP A 1 191 ? 6.922 2.319 -13.615 1.00 95.06 191 ASP A C 1
ATOM 1340 O O . ASP A 1 191 ? 7.560 1.684 -14.464 1.00 95.06 191 ASP A O 1
ATOM 1344 N N . LEU A 1 192 ? 6.652 1.827 -12.406 1.00 96.56 192 LEU A N 1
ATOM 1345 C CA . LEU A 1 192 ? 6.749 0.410 -12.080 1.00 96.56 192 LEU A CA 1
ATOM 1346 C C . LEU A 1 192 ? 5.369 -0.196 -12.295 1.00 96.56 192 LEU A C 1
ATOM 1348 O O . LEU A 1 192 ? 4.420 0.140 -11.594 1.00 96.56 192 LEU A O 1
ATOM 1352 N N . VAL A 1 193 ? 5.265 -1.099 -13.256 1.00 96.44 193 VAL A N 1
ATOM 1353 C CA . VAL A 1 193 ? 4.035 -1.772 -13.647 1.00 96.44 193 VAL A CA 1
ATOM 1354 C C . VAL A 1 193 ? 4.045 -3.185 -13.080 1.00 96.44 193 VAL A C 1
ATOM 1356 O O . VAL A 1 193 ? 4.933 -3.978 -13.376 1.00 96.44 193 VAL A O 1
ATOM 1359 N N . ALA A 1 194 ? 3.039 -3.509 -12.281 1.00 97.00 194 ALA A N 1
ATOM 1360 C CA . ALA A 1 194 ? 2.735 -4.856 -11.834 1.00 97.00 194 ALA A CA 1
ATOM 1361 C C . ALA A 1 194 ? 1.700 -5.502 -12.768 1.00 97.00 194 ALA A C 1
ATOM 1363 O O . ALA A 1 194 ? 0.729 -4.861 -13.174 1.00 97.00 194 ALA A O 1
ATOM 1364 N N . SER A 1 195 ? 1.873 -6.782 -13.084 1.00 96.62 195 SER A N 1
ATOM 1365 C CA . SER A 1 195 ? 0.932 -7.570 -13.879 1.00 96.62 195 SER A CA 1
ATOM 1366 C C . SER A 1 195 ? 0.811 -9.001 -13.351 1.00 96.62 195 SER A C 1
ATOM 1368 O O . SER A 1 195 ? 1.803 -9.660 -13.047 1.00 96.62 195 SER A O 1
ATOM 1370 N N . ALA A 1 196 ? -0.429 -9.459 -13.207 1.00 95.50 196 ALA A N 1
ATOM 1371 C CA . ALA A 1 196 ? -0.836 -10.796 -12.777 1.00 95.50 196 ALA A CA 1
ATOM 1372 C C . ALA A 1 196 ? -2.355 -10.917 -12.961 1.00 95.50 196 ALA A C 1
ATOM 1374 O O . ALA A 1 196 ? -3.044 -9.906 -13.088 1.00 95.50 196 ALA A O 1
ATOM 1375 N N . ASP A 1 197 ? -2.879 -12.143 -12.994 1.00 91.56 197 ASP A N 1
ATOM 1376 C CA . ASP A 1 197 ? -4.327 -12.418 -13.029 1.00 91.56 197 ASP A CA 1
ATOM 1377 C C . ASP A 1 197 ? -5.095 -11.710 -14.169 1.00 91.56 197 ASP A C 1
ATOM 1379 O O . ASP A 1 197 ? -6.282 -11.411 -14.055 1.00 91.56 197 ASP A O 1
ATOM 1383 N N . GLY A 1 198 ? -4.418 -11.413 -15.285 1.00 92.25 198 GLY A N 1
ATOM 1384 C CA . GLY A 1 198 ? -4.995 -10.673 -16.415 1.00 92.25 198 GLY A CA 1
ATOM 1385 C C . GLY A 1 198 ? -5.210 -9.175 -16.160 1.00 92.25 198 GLY A C 1
ATOM 1386 O O . GLY A 1 198 ? -5.795 -8.500 -17.004 1.00 92.25 198 GLY A O 1
ATOM 1387 N N . ALA A 1 199 ? -4.731 -8.648 -15.032 1.00 93.00 199 ALA A N 1
ATOM 1388 C CA . ALA A 1 199 ? -4.787 -7.237 -14.684 1.00 93.00 199 ALA A CA 1
ATOM 1389 C C . ALA A 1 199 ? -3.395 -6.589 -14.701 1.00 93.00 199 ALA A C 1
ATOM 1391 O O . ALA A 1 199 ? -2.349 -7.244 -14.701 1.00 93.00 199 ALA A O 1
ATOM 1392 N N . THR A 1 200 ? -3.393 -5.261 -14.749 1.00 94.44 200 THR A N 1
ATOM 1393 C CA . THR A 1 200 ? -2.187 -4.434 -14.742 1.00 94.44 200 THR A CA 1
ATOM 1394 C C . THR A 1 200 ? -2.411 -3.249 -13.820 1.00 94.44 200 THR A C 1
ATOM 1396 O O . THR A 1 200 ? -3.480 -2.639 -13.837 1.00 94.44 200 THR A O 1
ATOM 1399 N N . PHE A 1 201 ? -1.410 -2.942 -13.005 1.00 93.19 201 PHE A N 1
ATOM 1400 C CA . PHE A 1 201 ? -1.475 -1.920 -11.973 1.00 93.19 201 PHE A CA 1
ATOM 1401 C C . PHE A 1 201 ? -0.141 -1.177 -11.889 1.00 93.19 201 PHE A C 1
ATOM 1403 O O . PHE A 1 201 ? 0.903 -1.784 -12.098 1.00 93.19 201 PHE A O 1
ATOM 1410 N N . VAL A 1 202 ? -0.156 0.119 -11.582 1.00 94.50 202 VAL A N 1
ATOM 1411 C CA . VAL A 1 202 ? 1.066 0.926 -11.424 1.00 94.50 202 VAL A CA 1
ATOM 1412 C C . VAL A 1 202 ? 1.229 1.265 -9.946 1.00 94.50 202 VAL A C 1
ATOM 1414 O O . VAL A 1 202 ? 0.686 2.273 -9.497 1.00 94.50 202 VAL A O 1
ATOM 1417 N N . PRO A 1 203 ? 1.904 0.417 -9.150 1.00 94.12 203 PRO A N 1
ATOM 1418 C CA . PRO A 1 203 ? 2.053 0.687 -7.727 1.00 94.12 203 PRO A CA 1
ATOM 1419 C C . PRO A 1 203 ? 3.079 1.774 -7.388 1.00 94.12 203 PRO A C 1
ATOM 1421 O O . PRO A 1 203 ? 3.011 2.323 -6.294 1.00 94.12 203 PRO A O 1
ATOM 1424 N N . TYR A 1 204 ? 4.040 2.064 -8.268 1.00 95.62 204 TYR A N 1
ATOM 1425 C CA . TYR A 1 204 ? 5.029 3.125 -8.063 1.00 95.62 204 TYR A CA 1
ATOM 1426 C C . TYR A 1 204 ? 5.246 3.903 -9.351 1.00 95.62 204 TYR A C 1
ATOM 1428 O O . TYR A 1 204 ? 5.265 3.330 -10.440 1.00 95.62 204 TYR A O 1
ATOM 1436 N N . PHE A 1 205 ? 5.461 5.201 -9.201 1.00 95.75 205 PHE A N 1
ATOM 1437 C CA . PHE A 1 205 ? 5.832 6.109 -10.273 1.00 95.75 205 PHE A CA 1
ATOM 1438 C C . PHE A 1 205 ? 6.661 7.255 -9.693 1.00 95.75 205 PHE A C 1
ATOM 1440 O O . PHE A 1 205 ? 6.676 7.475 -8.478 1.00 95.75 205 PHE A O 1
ATOM 1447 N N . GLY A 1 206 ? 7.342 8.001 -10.553 1.00 96.00 206 GLY A N 1
ATOM 1448 C CA . GLY A 1 206 ? 8.099 9.175 -1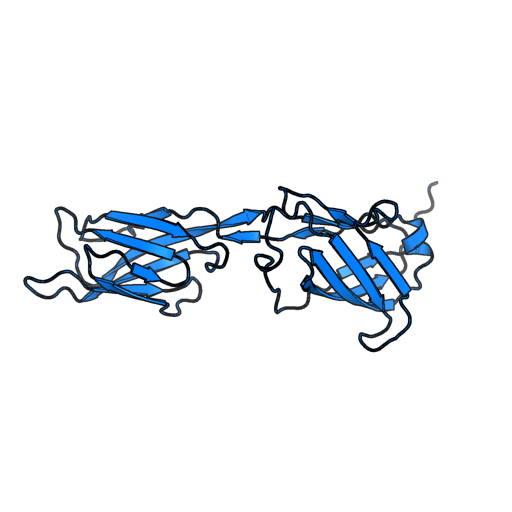0.135 1.00 96.00 206 GLY A CA 1
ATOM 1449 C C . GLY A 1 206 ? 9.212 9.521 -11.106 1.00 96.00 206 GLY A C 1
ATOM 1450 O O . GLY A 1 206 ? 9.125 9.244 -12.307 1.00 96.00 206 GLY A O 1
ATOM 1451 N N . THR A 1 207 ? 10.272 10.121 -10.572 1.00 97.56 207 THR A N 1
ATOM 1452 C CA . THR A 1 207 ? 11.449 10.519 -11.340 1.00 97.56 207 THR A CA 1
ATOM 1453 C C . THR A 1 207 ? 12.686 9.743 -10.900 1.00 97.56 207 THR A C 1
ATOM 1455 O O . THR A 1 207 ? 12.975 9.633 -9.713 1.00 97.56 207 THR A O 1
ATOM 1458 N N . VAL A 1 208 ? 13.468 9.252 -11.859 1.00 98.06 208 VAL A N 1
ATOM 1459 C CA . VAL A 1 208 ? 14.850 8.818 -11.640 1.00 98.06 208 VAL A CA 1
ATOM 1460 C C . VAL A 1 208 ? 15.787 9.921 -12.110 1.00 98.06 208 VAL A C 1
ATOM 1462 O O . VAL A 1 208 ? 15.826 10.258 -13.293 1.00 98.06 208 VAL A O 1
ATOM 1465 N N . GLU A 1 209 ? 16.578 10.461 -11.192 1.00 98.06 209 GLU A N 1
ATOM 1466 C CA . GLU A 1 209 ? 17.691 11.348 -11.508 1.00 98.06 209 GLU A CA 1
ATOM 1467 C C . GLU A 1 209 ? 18.964 10.514 -11.674 1.00 98.06 209 GLU A C 1
ATOM 1469 O O . GLU A 1 209 ? 19.572 10.065 -10.699 1.00 98.06 209 GLU A O 1
ATOM 1474 N N . HIS A 1 210 ? 19.368 10.292 -12.924 1.00 97.69 210 HIS A N 1
ATOM 1475 C CA . HIS A 1 210 ? 20.548 9.504 -13.254 1.00 97.69 210 HIS A CA 1
ATOM 1476 C C . HIS A 1 210 ? 21.775 10.405 -13.408 1.00 97.69 210 HIS A C 1
ATOM 1478 O O . HIS A 1 210 ? 21.867 11.222 -14.328 1.00 97.69 210 HIS A O 1
ATOM 1484 N N . ARG A 1 211 ? 22.740 10.275 -12.501 1.00 96.94 211 ARG A N 1
ATOM 1485 C CA . ARG A 1 211 ? 23.885 11.183 -12.402 1.00 96.94 211 ARG A CA 1
ATOM 1486 C C . ARG A 1 211 ? 25.158 10.539 -12.911 1.00 96.94 211 ARG A C 1
ATOM 1488 O O . ARG A 1 211 ? 25.393 9.346 -12.754 1.00 96.94 211 ARG A O 1
ATOM 1495 N N . ARG A 1 212 ? 26.049 11.370 -13.445 1.00 94.19 212 ARG A N 1
ATOM 1496 C CA . ARG A 1 212 ? 27.408 10.925 -13.738 1.00 94.19 212 ARG A CA 1
ATOM 1497 C C . ARG A 1 212 ? 28.129 10.611 -12.426 1.00 94.19 212 ARG A C 1
ATOM 1499 O O . ARG A 1 212 ? 28.217 11.466 -11.546 1.00 94.19 212 ARG A O 1
ATOM 1506 N N . GLY A 1 213 ? 28.628 9.388 -12.307 1.00 82.81 213 GLY A N 1
ATOM 1507 C CA . GLY A 1 213 ? 29.428 8.959 -11.168 1.00 82.81 213 GLY A CA 1
ATOM 1508 C C . GLY A 1 213 ? 30.831 9.574 -11.148 1.00 82.81 213 GLY A C 1
ATOM 1509 O O . GLY A 1 213 ? 31.324 10.074 -12.160 1.00 82.81 213 GLY A O 1
ATOM 1510 N N . ILE A 1 214 ? 31.497 9.510 -9.991 1.00 79.25 214 ILE A N 1
ATOM 1511 C CA . ILE A 1 214 ? 32.913 9.878 -9.853 1.00 79.25 214 ILE A CA 1
ATOM 1512 C C . ILE A 1 214 ? 33.767 8.677 -10.278 1.00 79.25 214 ILE A C 1
ATOM 1514 O O . ILE A 1 214 ? 33.584 7.572 -9.769 1.00 79.25 214 ILE A O 1
ATOM 1518 N N . THR A 1 215 ? 34.716 8.875 -11.194 1.00 66.44 215 THR A N 1
ATOM 1519 C CA . THR A 1 215 ? 35.700 7.842 -11.545 1.00 66.44 215 THR A CA 1
ATOM 1520 C C . THR A 1 215 ? 36.706 7.706 -10.403 1.00 66.44 215 THR A C 1
ATOM 1522 O O . THR A 1 215 ? 37.554 8.577 -10.215 1.00 66.44 215 THR A O 1
ATOM 1525 N N . THR A 1 216 ? 36.633 6.627 -9.624 1.00 55.78 216 THR A N 1
ATOM 1526 C CA . THR A 1 216 ? 37.711 6.260 -8.703 1.00 55.78 216 THR A CA 1
ATOM 1527 C C . THR A 1 216 ? 38.826 5.596 -9.502 1.00 55.78 216 THR A C 1
ATOM 1529 O O . THR A 1 216 ? 38.652 4.525 -10.077 1.00 55.78 216 THR A O 1
ATOM 1532 N N . VAL A 1 217 ? 39.984 6.252 -9.572 1.00 57.56 217 VAL A N 1
ATOM 1533 C CA . VAL A 1 217 ? 41.196 5.628 -10.108 1.00 57.56 217 VAL A CA 1
ATOM 1534 C C . VAL A 1 217 ? 41.680 4.648 -9.046 1.00 57.56 217 VAL A C 1
ATOM 1536 O O . VAL A 1 217 ? 42.085 5.068 -7.964 1.00 57.56 217 VAL A O 1
ATOM 1539 N N . VAL A 1 218 ? 41.586 3.348 -9.321 1.00 62.00 218 VAL A N 1
ATOM 1540 C CA . VAL A 1 218 ? 42.239 2.335 -8.487 1.00 62.00 218 VAL A CA 1
ATOM 1541 C C . VAL A 1 218 ? 43.735 2.451 -8.767 1.00 62.00 218 VAL A C 1
ATOM 1543 O O . VAL A 1 218 ? 44.194 2.052 -9.835 1.00 62.00 218 VAL A O 1
ATOM 1546 N N . THR A 1 219 ? 44.459 3.102 -7.859 1.00 57.50 219 THR A N 1
ATOM 1547 C CA . THR A 1 219 ? 45.930 3.104 -7.824 1.00 57.50 219 THR A CA 1
ATOM 1548 C C . THR A 1 219 ? 46.462 1.800 -7.269 1.00 57.50 219 THR A C 1
ATOM 1550 O O . THR A 1 219 ? 45.892 1.351 -6.248 1.00 57.50 219 THR A O 1
#

Radius of gyration: 23.91 Å; chains: 1; bounding box: 75×30×63 Å

pLDDT: mean 93.87, std 7.35, range [53.03, 98.62]

Foldseek 3Di:
DFDPVLFDADPDADEAEAELQFWAWDKDFTWFWDDKAKDWDPPWQWDWGKDWPFAARHAAAFKKKKFFAADDPPAFTKIFIAHPVRHTFDIDTAPDWDDGRRITMHIHTDPGGGDGGTMMIMHTHIAADFCPQKKKKKFWAPDPPDPDTLDIAICPPPRNQWDRPGRRRMTTGGGGSVSLNSRDFAKTKMFIWIDDPNDIDTRHIHIYGYYYDDDDDPD